Protein AF-0000000067009955 (afdb_homodimer)

Foldseek 3Di:
DPQFLPCVQADPQCVLCNLVAFKKAWDDKDWDDDPDDAARIWHWGFDNDDDDDFGWTKIKGFHADPVRDTPKIKIDIKGWDDADPVGNWIKIWDWIDMPQFKIWIWIFTRDPQKTKIWTPDMGGDDPPCPPVNQPLQWPTKMWMWGDPDSFKIKIWIWTQHPVGITIMIIMITGPGD/DPQFLPCVQADPQCVLCNLVAFKKAWDDKDWDDDPDDAARIWHWGFDNDDDDDQGWTKIKGFHADPVRDTDKIKIDIKGWDAADPVGNWIKIWDWIDMPQFKIWIWIFTRDPQKTKIWTPDMGGDDPPCPPVSVPVQWPTKMWMWGDPDSFKIKIWIWTQHPVGITIMIIMITGPGD

InterPro domains:
  IPR012674 Calycin [G3DSA:2.40.128.20] (8-177)
  IPR012674 Calycin [SSF50814] (9-174)
  IPR014878 THAP4-like, heme-binding domain [PF08768] (14-165)

Radius of gyration: 20.05 Å; Cα contacts (8 Å, |Δi|>4): 903; chains: 2; bounding box: 46×53×47 Å

Sequence (354 aa):
MIPGYDLRKLPPDLRPIMELIGLWQLETKSGPTREYSPPDLIDIAINPIPKFGARAANITHTYFDSQKNIIRSDYGFMPVKNATKRDPRIHIAYLTTSSEGYSMMEQGTVVGRKITFHLKQFLRRTFSVGSSGNELDIREFERRFEILDFNHMTMKVRVETASGTENFLATYRKIMPMIPGYDLRKLPPDLRPIMELIGLWQLETKSGPTREYSPPDLIDIAINPIPKFGARAANITHTYFDSQKNIIRSDYGFMPVKNATKRDPRIHIAYLTTSSEGYSMMEQGTVVGRKITFHLKQFLRRTFSVGSSGNELDIREFERRFEILDFNHMTMKVRVETASGTENFLATYRKIMP

Structure (mmCIF, N/CA/C/O backbone):
data_AF-0000000067009955-model_v1
#
loop_
_entity.id
_entity.type
_entity.pdbx_description
1 polymer 'THAP4-like heme-binding beta-barrel domain-containing protein'
#
loop_
_atom_site.group_PDB
_atom_site.id
_atom_site.type_symbol
_atom_site.label_atom_id
_atom_site.label_alt_id
_atom_site.label_comp_id
_atom_site.label_asym_id
_atom_site.label_entity_id
_atom_site.label_seq_id
_atom_site.pdbx_PDB_ins_code
_atom_site.Cartn_x
_atom_site.Cartn_y
_atom_site.Cartn_z
_atom_site.occupancy
_atom_site.B_iso_or_equiv
_atom_site.auth_seq_id
_atom_site.auth_comp_id
_atom_site.auth_asym_id
_atom_site.auth_atom_id
_atom_site.pdbx_PDB_model_num
ATOM 1 N N . MET A 1 1 ? -7.141 -20.453 15.328 1 55.25 1 MET A N 1
ATOM 2 C CA . MET A 1 1 ? -6.645 -20.156 13.984 1 55.25 1 MET A CA 1
ATOM 3 C C . MET A 1 1 ? -6.523 -18.656 13.758 1 55.25 1 MET A C 1
ATOM 5 O O . MET A 1 1 ? -7.309 -17.875 14.305 1 55.25 1 MET A O 1
ATOM 9 N N . ILE A 1 2 ? -5.469 -18.25 13.234 1 70.38 2 ILE A N 1
ATOM 10 C CA . ILE A 1 2 ? -5.277 -16.844 12.945 1 70.38 2 ILE A CA 1
ATOM 11 C C . ILE A 1 2 ? -6.297 -16.391 11.906 1 70.38 2 ILE A C 1
ATOM 13 O O . ILE A 1 2 ? -6.402 -16.969 10.828 1 70.38 2 ILE A O 1
ATOM 17 N N . PRO A 1 3 ? -7.152 -15.531 12.227 1 77.25 3 PRO A N 1
ATOM 18 C CA . PRO A 1 3 ? -8.273 -15.148 11.375 1 77.25 3 PRO A CA 1
ATOM 19 C C . PRO A 1 3 ? -7.859 -14.883 9.93 1 77.25 3 PRO A C 1
ATOM 21 O O . PRO A 1 3 ? -8.562 -15.289 8.992 1 77.25 3 PRO A O 1
ATOM 24 N N . GLY A 1 4 ? -6.707 -14.484 9.695 1 86.44 4 GLY A N 1
ATOM 25 C CA . GLY A 1 4 ? -6.266 -14.141 8.352 1 86.44 4 GLY A CA 1
ATOM 26 C C . GLY A 1 4 ? -5.906 -15.352 7.516 1 86.44 4 GLY A C 1
ATOM 27 O O . GLY A 1 4 ? -5.758 -15.25 6.297 1 86.44 4 GLY A O 1
ATOM 28 N N . TYR A 1 5 ? -5.941 -16.578 8.188 1 92.06 5 TYR A N 1
ATOM 29 C CA . TYR A 1 5 ? -5.52 -17.766 7.453 1 92.06 5 TYR A CA 1
ATOM 30 C C . TYR A 1 5 ? -6.609 -18.844 7.461 1 92.06 5 TYR A C 1
ATOM 32 O O . TYR A 1 5 ? -6.379 -19.969 7.039 1 92.06 5 TYR A O 1
ATOM 40 N N . ASP A 1 6 ? -7.777 -18.578 7.953 1 89.94 6 ASP A N 1
ATOM 41 C CA . ASP A 1 6 ? -8.891 -19.516 8.023 1 89.94 6 ASP A CA 1
ATOM 42 C C . ASP A 1 6 ? -9.555 -19.688 6.656 1 89.94 6 ASP A C 1
ATOM 44 O O . ASP A 1 6 ? -10.406 -18.891 6.273 1 89.94 6 ASP A O 1
ATOM 48 N N . LEU A 1 7 ? -9.273 -20.75 6.031 1 88.81 7 LEU A N 1
ATOM 49 C CA . LEU A 1 7 ? -9.719 -20.984 4.66 1 88.81 7 LEU A CA 1
ATOM 50 C C . LEU A 1 7 ? -11.234 -21.141 4.602 1 88.81 7 LEU A C 1
ATOM 52 O O . LEU A 1 7 ? -11.836 -21.047 3.525 1 88.81 7 LEU A O 1
ATOM 56 N N . ARG A 1 8 ? -11.953 -21.438 5.762 1 88.81 8 ARG A N 1
ATOM 57 C CA . ARG A 1 8 ? -13.406 -21.5 5.793 1 88.81 8 ARG A CA 1
ATOM 58 C C . ARG A 1 8 ? -14.023 -20.141 5.52 1 88.81 8 ARG A C 1
ATOM 60 O O . ARG A 1 8 ? -15.188 -20.047 5.133 1 88.81 8 ARG A O 1
ATOM 67 N N . LYS A 1 9 ? -13.156 -19.094 5.633 1 85.56 9 LYS A N 1
ATOM 68 C CA . LYS A 1 9 ? -13.625 -17.719 5.438 1 85.56 9 LYS A CA 1
ATOM 69 C C . LYS A 1 9 ? -13.164 -17.172 4.09 1 85.56 9 LYS A C 1
ATOM 71 O O . LYS A 1 9 ? -13.344 -15.984 3.805 1 85.56 9 LYS A O 1
ATOM 76 N N . LEU A 1 10 ? -12.562 -18.016 3.344 1 88 10 LEU A N 1
ATOM 77 C CA . LEU A 1 10 ? -12.031 -17.578 2.053 1 88 10 LEU A CA 1
ATOM 78 C C . LEU A 1 10 ? -13.164 -17.344 1.061 1 88 10 LEU A C 1
ATOM 80 O O . LEU A 1 10 ? -13.93 -18.25 0.744 1 88 10 LEU A O 1
ATOM 84 N N . PRO A 1 11 ? -13.273 -16.109 0.613 1 85.94 11 PRO A N 1
ATOM 85 C CA . PRO A 1 11 ? -14.258 -15.883 -0.452 1 85.94 11 PRO A CA 1
ATOM 86 C C . PRO A 1 11 ? -14.016 -16.781 -1.67 1 85.94 11 PRO A C 1
ATOM 88 O O . PRO A 1 11 ? -12.867 -17.016 -2.041 1 85.94 11 PRO A O 1
ATOM 91 N N . PRO A 1 12 ? -15.102 -17.234 -2.277 1 85 12 PRO A N 1
ATOM 92 C CA . PRO A 1 12 ? -14.977 -18.125 -3.428 1 85 12 PRO A CA 1
ATOM 93 C C . PRO A 1 12 ? -14.078 -17.562 -4.523 1 85 12 PRO A C 1
ATOM 95 O O . PRO A 1 12 ? -13.367 -18.312 -5.195 1 85 12 PRO A O 1
ATOM 98 N N . ASP A 1 13 ? -14.055 -16.266 -4.699 1 83.88 13 ASP A N 1
ATOM 99 C CA . ASP A 1 13 ? -13.289 -15.625 -5.762 1 83.88 13 ASP A CA 1
ATOM 100 C C . ASP A 1 13 ? -11.789 -15.812 -5.547 1 83.88 13 ASP A C 1
ATOM 102 O O . ASP A 1 13 ? -11.008 -15.727 -6.496 1 83.88 13 ASP A O 1
ATOM 106 N N . LEU A 1 14 ? -11.414 -16.109 -4.32 1 90.81 14 LEU A N 1
ATOM 107 C CA . LEU A 1 14 ? -9.992 -16.203 -3.994 1 90.81 14 LEU A CA 1
ATOM 108 C C . LEU A 1 14 ? -9.523 -17.641 -3.996 1 90.81 14 LEU A C 1
ATOM 110 O O . LEU A 1 14 ? -8.375 -17.938 -3.67 1 90.81 14 LEU A O 1
ATOM 114 N N . ARG A 1 15 ? -10.328 -18.547 -4.449 1 91.12 15 ARG A N 1
ATOM 115 C CA . ARG A 1 15 ? -10 -19.969 -4.473 1 91.12 15 ARG A CA 1
ATOM 116 C C . ARG A 1 15 ? -8.758 -20.219 -5.316 1 91.12 15 ARG A C 1
ATOM 118 O O . ARG A 1 15 ? -7.922 -21.062 -4.961 1 91.12 15 ARG A O 1
ATOM 125 N N . PRO A 1 16 ? -8.602 -19.5 -6.398 1 92.56 16 PRO A N 1
ATOM 126 C CA . PRO A 1 16 ? -7.426 -19.766 -7.234 1 92.56 16 PRO A CA 1
ATOM 127 C C . PRO A 1 16 ? -6.109 -19.516 -6.504 1 92.56 16 PRO A C 1
ATOM 129 O O . PRO A 1 16 ? -5.059 -20 -6.93 1 92.56 16 PRO A O 1
ATOM 132 N N . ILE A 1 17 ? -6.145 -18.766 -5.387 1 94 17 ILE A N 1
ATOM 133 C CA . ILE A 1 17 ? -4.891 -18.469 -4.707 1 94 17 ILE A CA 1
ATOM 134 C C . ILE A 1 17 ? -4.93 -19.016 -3.287 1 94 17 ILE A C 1
ATOM 136 O O . ILE A 1 17 ? -4.176 -18.578 -2.416 1 94 17 ILE A O 1
ATOM 140 N N . MET A 1 18 ? -5.758 -19.969 -3.068 1 93.56 18 MET A N 1
ATOM 141 C CA . MET A 1 18 ? -5.984 -20.5 -1.725 1 93.56 18 MET A CA 1
ATOM 142 C C . MET A 1 18 ? -4.695 -21.062 -1.145 1 93.56 18 MET A C 1
ATOM 144 O O . MET A 1 18 ? -4.445 -20.953 0.057 1 93.56 18 MET A O 1
ATOM 148 N N . GLU A 1 19 ? -3.867 -21.656 -1.958 1 95.75 19 GLU A N 1
ATOM 149 C CA . GLU A 1 19 ? -2.658 -22.312 -1.472 1 95.75 19 GLU A CA 1
ATOM 150 C C . GLU A 1 19 ? -1.6 -21.297 -1.062 1 95.75 19 GLU A C 1
ATOM 152 O O . GLU A 1 19 ? -0.649 -21.625 -0.353 1 95.75 19 GLU A O 1
ATOM 157 N N . LEU A 1 20 ? -1.741 -20.031 -1.48 1 96.56 20 LEU A N 1
ATOM 158 C CA . LEU A 1 20 ? -0.784 -18.984 -1.156 1 96.56 20 LEU A CA 1
ATOM 159 C C . LEU A 1 20 ? -1.067 -18.406 0.223 1 96.56 20 LEU A C 1
ATOM 161 O O . LEU A 1 20 ? -0.213 -17.719 0.803 1 96.56 20 LEU A O 1
ATOM 165 N N . ILE A 1 21 ? -2.275 -18.594 0.729 1 95.94 21 ILE A N 1
ATOM 166 C CA . ILE A 1 21 ? -2.674 -18 2 1 95.94 21 ILE A CA 1
ATOM 167 C C . ILE A 1 21 ? -1.803 -18.562 3.125 1 95.94 21 ILE A C 1
ATOM 169 O O . ILE A 1 21 ? -1.747 -19.781 3.332 1 95.94 21 ILE A O 1
ATOM 173 N N . GLY A 1 22 ? -1.092 -17.656 3.764 1 96.94 22 GLY A N 1
ATOM 174 C CA . GLY A 1 22 ? -0.204 -18.047 4.848 1 96.94 22 GLY A CA 1
ATOM 175 C C . GLY A 1 22 ? 1.008 -17.156 4.98 1 96.94 22 GLY A C 1
ATOM 176 O O . GLY A 1 22 ? 1.138 -16.172 4.254 1 96.94 22 GLY A O 1
ATOM 177 N N . LEU A 1 23 ? 1.783 -17.469 5.977 1 98.19 23 LEU A N 1
ATOM 178 C CA . LEU A 1 23 ? 3.055 -16.797 6.215 1 98.19 23 LEU A CA 1
ATOM 179 C C . LEU A 1 23 ? 4.215 -17.609 5.66 1 98.19 23 LEU A C 1
ATOM 181 O O . LEU A 1 23 ? 4.422 -18.75 6.059 1 98.19 23 LEU A O 1
ATOM 185 N N . TRP A 1 24 ? 4.922 -17 4.773 1 98.69 24 TRP A N 1
ATOM 186 C CA . TRP A 1 24 ? 6 -17.672 4.047 1 98.69 24 TRP A CA 1
ATOM 187 C C . TRP A 1 24 ? 7.352 -17.078 4.422 1 98.69 24 TRP A C 1
ATOM 189 O O . TRP A 1 24 ? 7.547 -15.859 4.34 1 98.69 24 TRP A O 1
ATOM 199 N N . GLN A 1 25 ? 8.266 -17.938 4.77 1 98.75 25 GLN A N 1
ATOM 200 C CA . GLN A 1 25 ? 9.602 -17.5 5.168 1 98.75 25 GLN A CA 1
ATOM 201 C C . GLN A 1 25 ? 10.641 -17.906 4.129 1 98.75 25 GLN A C 1
ATOM 203 O O . GLN A 1 25 ? 10.664 -19.047 3.672 1 98.75 25 GLN A O 1
ATOM 208 N N . LEU A 1 26 ? 11.5 -16.922 3.812 1 98.56 26 LEU A N 1
ATOM 209 C CA . LEU A 1 26 ? 12.578 -17.172 2.857 1 98.56 26 LEU A CA 1
ATOM 210 C C . LEU A 1 26 ? 13.531 -18.234 3.379 1 98.56 26 LEU A C 1
ATOM 212 O O . LEU A 1 26 ? 14.031 -18.141 4.504 1 98.56 26 LEU A O 1
ATOM 216 N N . GLU A 1 27 ? 13.812 -19.25 2.561 1 98.06 27 GLU A N 1
ATOM 217 C CA . GLU A 1 27 ? 14.75 -20.312 2.928 1 98.06 27 GLU A CA 1
ATOM 218 C C . GLU A 1 27 ? 16.062 -20.188 2.148 1 98.06 27 GLU A C 1
ATOM 220 O O . GLU A 1 27 ? 17.141 -20.266 2.73 1 98.06 27 GLU A O 1
ATOM 225 N N . THR A 1 28 ? 15.867 -20.094 0.878 1 97 28 THR A N 1
ATOM 226 C CA . THR A 1 28 ? 17.047 -19.969 0.043 1 97 28 THR A CA 1
ATOM 227 C C . THR A 1 28 ? 16.828 -18.938 -1.058 1 97 28 THR A C 1
ATOM 229 O O . THR A 1 28 ? 15.695 -18.641 -1.42 1 97 28 THR A O 1
ATOM 232 N N . LYS A 1 29 ? 17.828 -18.391 -1.461 1 95.38 29 LYS A N 1
ATOM 233 C CA . LYS A 1 29 ? 17.828 -17.484 -2.604 1 95.38 29 LYS A CA 1
ATOM 234 C C . LYS A 1 29 ? 19.047 -17.719 -3.488 1 95.38 29 LYS A C 1
ATOM 236 O O . LYS A 1 29 ? 20.141 -18 -2.988 1 95.38 29 LYS A O 1
ATOM 241 N N . SER A 1 30 ? 18.844 -17.719 -4.754 1 93 30 SER A N 1
ATOM 242 C CA . SER A 1 30 ? 19.922 -17.797 -5.734 1 93 30 SER A CA 1
ATOM 243 C C . SER A 1 30 ? 19.797 -16.703 -6.789 1 93 30 SER A C 1
ATOM 245 O O . SER A 1 30 ? 18.688 -16.219 -7.066 1 93 30 SER A O 1
ATOM 247 N N . GLY A 1 31 ? 21.016 -16.281 -7.301 1 87.31 31 GLY A N 1
ATOM 248 C CA . GLY A 1 31 ? 21.016 -15.25 -8.336 1 87.31 31 GLY A CA 1
ATOM 249 C C . GLY A 1 31 ? 21.516 -13.906 -7.84 1 87.31 31 GLY A C 1
ATOM 250 O O . GLY A 1 31 ? 21.469 -13.625 -6.641 1 87.31 31 GLY A O 1
ATOM 251 N N . PRO A 1 32 ? 22.016 -13.18 -8.664 1 78 32 PRO A N 1
ATOM 252 C CA . PRO A 1 32 ? 22.516 -11.852 -8.328 1 78 32 PRO A CA 1
ATOM 253 C C . PRO A 1 32 ? 21.391 -10.867 -8 1 78 32 PRO A C 1
ATOM 255 O O . PRO A 1 32 ? 20.359 -10.852 -8.68 1 78 32 PRO A O 1
ATOM 258 N N . THR A 1 33 ? 21.359 -10.336 -6.82 1 77.12 33 THR A N 1
ATOM 259 C CA . THR A 1 33 ? 20.422 -9.273 -6.473 1 77.12 33 THR A CA 1
ATOM 260 C C . THR A 1 33 ? 21.172 -8.062 -5.918 1 77.12 33 THR A C 1
ATOM 262 O O . THR A 1 33 ? 22.156 -8.211 -5.195 1 77.12 33 THR A O 1
ATOM 265 N N . ARG A 1 34 ? 20.859 -6.973 -6.453 1 73.81 34 ARG A N 1
ATOM 266 C CA . ARG A 1 34 ? 21.406 -5.73 -5.91 1 73.81 34 ARG A CA 1
ATOM 267 C C . ARG A 1 34 ? 20.297 -4.891 -5.27 1 73.81 34 ARG A C 1
ATOM 269 O O . ARG A 1 34 ? 20.266 -4.723 -4.047 1 73.81 34 ARG A O 1
ATOM 276 N N . GLU A 1 35 ? 19.281 -4.422 -6.008 1 72.19 35 GLU A N 1
ATOM 277 C CA . GLU A 1 35 ? 18.219 -3.514 -5.562 1 72.19 35 GLU A CA 1
ATOM 278 C C . GLU A 1 35 ? 16.922 -4.262 -5.289 1 72.19 35 GLU A C 1
ATOM 280 O O . GLU A 1 35 ? 16.156 -3.881 -4.402 1 72.19 35 GLU A O 1
ATOM 285 N N . TYR A 1 36 ? 16.875 -5.332 -5.957 1 83.81 36 TYR A N 1
ATOM 286 C CA . TYR A 1 36 ? 15.617 -6.062 -5.898 1 83.81 36 TYR A CA 1
ATOM 287 C C . TYR A 1 36 ? 15.789 -7.398 -5.18 1 83.81 36 TYR A C 1
ATOM 289 O O . TYR A 1 36 ? 16.016 -8.43 -5.816 1 83.81 36 TYR A O 1
ATOM 297 N N . SER A 1 37 ? 15.773 -7.359 -3.934 1 90.69 37 SER A N 1
ATOM 298 C CA . SER A 1 37 ? 15.914 -8.57 -3.133 1 90.69 37 SER A CA 1
ATOM 299 C C . SER A 1 37 ? 14.547 -9.156 -2.777 1 90.69 37 SER A C 1
ATOM 301 O O . SER A 1 37 ? 13.562 -8.422 -2.662 1 90.69 37 SER A O 1
ATOM 303 N N . PRO A 1 38 ? 14.547 -10.445 -2.627 1 96.81 38 PRO A N 1
ATOM 304 C CA . PRO A 1 38 ? 13.289 -11.039 -2.158 1 96.81 38 PRO A CA 1
ATOM 305 C C . PRO A 1 38 ? 12.984 -10.695 -0.702 1 96.81 38 PRO A C 1
ATOM 307 O O . PRO A 1 38 ? 13.898 -10.562 0.111 1 96.81 38 PRO A O 1
ATOM 310 N N . PRO A 1 39 ? 11.734 -10.57 -0.382 1 97.31 39 PRO A N 1
ATOM 311 C CA . PRO A 1 39 ? 11.406 -10.383 1.033 1 97.31 39 PRO A CA 1
ATOM 312 C C . PRO A 1 39 ? 11.781 -11.594 1.89 1 97.31 39 PRO A C 1
ATOM 314 O O . PRO A 1 39 ? 11.719 -12.734 1.417 1 97.31 39 PRO A O 1
ATOM 317 N N . ASP A 1 40 ? 12.109 -11.305 3.143 1 97.75 40 ASP A N 1
ATOM 318 C CA . ASP A 1 40 ? 12.414 -12.367 4.09 1 97.75 40 ASP A CA 1
ATOM 319 C C . ASP A 1 40 ? 11.141 -13.078 4.543 1 97.75 40 ASP A C 1
ATOM 321 O O . ASP A 1 40 ? 11.156 -14.273 4.832 1 97.75 40 ASP A O 1
ATOM 325 N N . LEU A 1 41 ? 10.062 -12.312 4.656 1 98.25 41 LEU A N 1
ATOM 326 C CA . LEU A 1 41 ? 8.742 -12.844 4.961 1 98.25 41 LEU A CA 1
ATOM 327 C C . LEU A 1 41 ? 7.703 -12.32 3.969 1 98.25 41 LEU A C 1
ATOM 329 O O . LEU A 1 41 ? 7.727 -11.148 3.598 1 98.25 41 LEU A O 1
ATOM 333 N N . ILE A 1 42 ? 6.867 -13.18 3.518 1 98.56 42 ILE A N 1
ATOM 334 C CA . ILE A 1 42 ? 5.676 -12.828 2.75 1 98.56 42 ILE A CA 1
ATOM 335 C C . ILE A 1 42 ? 4.426 -13.297 3.492 1 98.56 42 ILE A C 1
ATOM 337 O O . ILE A 1 42 ? 4.254 -14.492 3.736 1 98.56 42 ILE A O 1
ATOM 341 N N . ASP A 1 43 ? 3.648 -12.414 3.902 1 97.75 43 ASP A N 1
ATOM 342 C CA . ASP A 1 43 ? 2.365 -12.711 4.531 1 97.75 43 ASP A CA 1
ATOM 343 C C . ASP A 1 43 ? 1.21 -12.469 3.564 1 97.75 43 ASP A C 1
ATOM 345 O O . ASP A 1 43 ? 0.999 -11.344 3.109 1 97.75 43 ASP A O 1
ATOM 349 N N . ILE A 1 44 ? 0.5 -13.461 3.191 1 97.06 44 ILE A N 1
ATOM 350 C CA . ILE A 1 44 ? -0.696 -13.367 2.361 1 97.06 44 ILE A CA 1
ATOM 351 C C . ILE A 1 44 ? -1.919 -13.797 3.166 1 97.06 44 ILE A C 1
ATOM 353 O O . ILE A 1 44 ? -2.053 -14.977 3.52 1 97.06 44 ILE A O 1
ATOM 357 N N . ALA A 1 45 ? -2.791 -12.898 3.416 1 94.62 45 ALA A N 1
ATOM 358 C CA . ALA A 1 45 ? -3.896 -13.156 4.336 1 94.62 45 ALA A CA 1
ATOM 359 C C . ALA A 1 45 ? -5.234 -12.781 3.709 1 94.62 45 ALA A C 1
ATOM 361 O O . ALA A 1 45 ? -5.293 -11.922 2.826 1 94.62 45 ALA A O 1
ATOM 362 N N . ILE A 1 46 ? -6.25 -13.461 4.18 1 89.75 46 ILE A N 1
ATOM 363 C CA . ILE A 1 46 ? -7.605 -13.164 3.729 1 89.75 46 ILE A CA 1
ATOM 364 C C . ILE A 1 46 ? -8.047 -11.812 4.273 1 89.75 46 ILE A C 1
ATOM 366 O O . ILE A 1 46 ? -7.934 -11.547 5.477 1 89.75 46 ILE A O 1
ATOM 370 N N . ASN A 1 47 ? -8.32 -10.922 3.346 1 79.56 47 ASN A N 1
ATOM 371 C CA . ASN A 1 47 ? -8.891 -9.633 3.719 1 79.56 47 ASN A CA 1
ATOM 372 C C . ASN A 1 47 ? -10.359 -9.766 4.129 1 79.56 47 ASN A C 1
ATOM 374 O O . ASN A 1 47 ? -11.164 -10.336 3.387 1 79.56 47 ASN A O 1
ATOM 378 N N . PRO A 1 48 ? -10.664 -9.398 5.406 1 65.5 48 PRO A N 1
ATOM 379 C CA . PRO A 1 48 ? -12.031 -9.609 5.879 1 65.5 48 PRO A CA 1
ATOM 380 C C . PRO A 1 48 ? -13.07 -8.875 5.027 1 65.5 48 PRO A C 1
ATOM 382 O O . PRO A 1 48 ? -14.25 -8.844 5.383 1 65.5 48 PRO A O 1
ATOM 385 N N . ILE A 1 49 ? -12.719 -8.25 3.947 1 62.44 49 ILE A N 1
ATOM 386 C CA . ILE A 1 49 ? -13.648 -7.355 3.266 1 62.44 49 ILE A CA 1
ATOM 387 C C . ILE A 1 49 ? -14.867 -8.148 2.791 1 62.44 49 ILE A C 1
ATOM 389 O O . ILE A 1 49 ? -14.727 -9.188 2.148 1 62.44 49 ILE A O 1
ATOM 393 N N . PRO A 1 50 ? -16 -7.605 3.201 1 49.94 50 PRO A N 1
ATOM 394 C CA . PRO A 1 50 ? -17.312 -8.211 2.982 1 49.94 50 PRO A CA 1
ATOM 395 C C . PRO A 1 50 ? -17.609 -8.477 1.508 1 49.94 50 PRO A C 1
ATOM 397 O O . PRO A 1 50 ? -16.875 -8.008 0.636 1 49.94 50 PRO A O 1
ATOM 400 N N . LYS A 1 51 ? -18.844 -8.781 1.209 1 48.19 51 LYS A N 1
ATOM 401 C CA . LYS A 1 51 ? -19.672 -9.43 0.198 1 48.19 51 LYS A CA 1
ATOM 402 C C . LYS A 1 51 ? -19.547 -8.727 -1.151 1 48.19 51 LYS A C 1
ATOM 404 O O . LYS A 1 51 ? -19.703 -9.359 -2.201 1 48.19 51 LYS A O 1
ATOM 409 N N . PHE A 1 52 ? -19.25 -7.27 -1.135 1 43.81 52 PHE A N 1
ATOM 410 C CA . PHE A 1 52 ? -19.5 -6.555 -2.381 1 43.81 52 PHE A CA 1
ATOM 411 C C . PHE A 1 52 ? -18.219 -5.918 -2.91 1 43.81 52 PHE A C 1
ATOM 413 O O . PHE A 1 52 ? -17.5 -5.258 -2.164 1 43.81 52 PHE A O 1
ATOM 420 N N . GLY A 1 53 ? -17.375 -6.562 -3.838 1 48.38 53 GLY A N 1
ATOM 421 C CA . GLY A 1 53 ? -16.281 -6.078 -4.664 1 48.38 53 GLY A CA 1
ATOM 422 C C . GLY A 1 53 ? -15.18 -7.102 -4.852 1 48.38 53 GLY A C 1
ATOM 423 O O . GLY A 1 53 ? -15.273 -8.219 -4.348 1 48.38 53 GLY A O 1
ATOM 424 N N . ALA A 1 54 ? -14.359 -6.848 -5.816 1 54.34 54 ALA A N 1
ATOM 425 C CA . ALA A 1 54 ? -13.273 -7.801 -6.031 1 54.34 54 ALA A CA 1
ATOM 426 C C . ALA A 1 54 ? -12.508 -8.062 -4.738 1 54.34 54 ALA A C 1
ATOM 428 O O . ALA A 1 54 ? -12.07 -7.125 -4.07 1 54.34 54 ALA A O 1
ATOM 429 N N . ARG A 1 55 ? -12.609 -9.312 -4.312 1 76.56 55 ARG A N 1
ATOM 430 C CA . ARG A 1 55 ? -11.969 -9.742 -3.076 1 76.56 55 ARG A CA 1
ATOM 431 C C . ARG A 1 55 ? -10.461 -9.859 -3.256 1 76.56 55 ARG A C 1
ATOM 433 O O . ARG A 1 55 ? -9.984 -10.156 -4.352 1 76.56 55 ARG A O 1
ATOM 440 N N . ALA A 1 56 ? -9.82 -9.328 -2.434 1 90.62 56 ALA A N 1
ATOM 441 C CA . ALA A 1 56 ? -8.359 -9.297 -2.477 1 90.62 56 ALA A CA 1
ATOM 442 C C . ALA A 1 56 ? -7.762 -9.938 -1.225 1 90.62 56 ALA A C 1
ATOM 444 O O . ALA A 1 56 ? -8.375 -9.914 -0.155 1 90.62 56 ALA A O 1
ATOM 445 N N . ALA A 1 57 ? -6.664 -10.555 -1.442 1 93.75 57 ALA A N 1
ATOM 446 C CA . ALA A 1 57 ? -5.848 -10.945 -0.295 1 93.75 57 ALA A CA 1
ATOM 447 C C . ALA A 1 57 ? -4.93 -9.797 0.133 1 93.75 57 ALA A C 1
ATOM 449 O O . ALA A 1 57 ? -4.5 -8.992 -0.699 1 93.75 57 ALA A O 1
ATOM 450 N N . ASN A 1 58 ? -4.664 -9.727 1.389 1 94.19 58 ASN A N 1
ATOM 451 C CA . ASN A 1 58 ? -3.672 -8.789 1.912 1 94.19 58 ASN A CA 1
ATOM 452 C C . ASN A 1 58 ? -2.254 -9.328 1.738 1 94.19 58 ASN A C 1
ATOM 454 O O . ASN A 1 58 ? -2.002 -10.516 1.958 1 94.19 58 ASN A O 1
ATOM 458 N N . ILE A 1 59 ? -1.353 -8.391 1.391 1 96.94 59 ILE A N 1
ATOM 459 C CA . ILE A 1 59 ? 0.049 -8.758 1.215 1 96.94 59 ILE A CA 1
ATOM 460 C C . ILE A 1 59 ? 0.92 -7.93 2.156 1 96.94 59 ILE A C 1
ATOM 462 O O . ILE A 1 59 ? 0.779 -6.707 2.227 1 96.94 59 ILE A O 1
ATOM 466 N N . THR A 1 60 ? 1.81 -8.555 2.846 1 96.75 60 THR A N 1
ATOM 467 C CA . THR A 1 60 ? 2.865 -7.887 3.6 1 96.75 60 THR A CA 1
ATOM 468 C C . THR A 1 60 ? 4.223 -8.516 3.305 1 96.75 60 THR A C 1
ATOM 470 O O . THR A 1 60 ? 4.406 -9.719 3.5 1 96.75 60 THR A O 1
ATOM 473 N N . HIS A 1 61 ? 5.141 -7.723 2.799 1 97 61 HIS A N 1
ATOM 474 C CA . HIS A 1 61 ? 6.543 -8.102 2.682 1 97 61 HIS A CA 1
ATOM 475 C C . HIS A 1 61 ? 7.367 -7.531 3.832 1 97 61 HIS A C 1
ATOM 477 O O . HIS A 1 61 ? 7.227 -6.355 4.176 1 97 61 HIS A O 1
ATOM 483 N N . THR A 1 62 ? 8.195 -8.352 4.41 1 94.94 62 THR A N 1
ATOM 484 C CA . THR A 1 62 ? 9.117 -7.883 5.438 1 94.94 62 THR A CA 1
ATOM 485 C C . THR A 1 62 ? 10.555 -8.188 5.047 1 94.94 62 THR A C 1
ATOM 487 O O . THR A 1 62 ? 10.859 -9.289 4.586 1 94.94 62 THR A O 1
ATOM 490 N N . TYR A 1 63 ? 11.414 -7.191 5.188 1 93.62 63 TYR A N 1
ATOM 491 C CA . TYR A 1 63 ? 12.844 -7.316 4.914 1 93.62 63 TYR A CA 1
ATOM 492 C C . TYR A 1 63 ? 13.664 -7.074 6.176 1 93.62 63 TYR A C 1
ATOM 494 O O . TYR A 1 63 ? 13.453 -6.082 6.879 1 93.62 63 TYR A O 1
ATOM 502 N N . PHE A 1 64 ? 14.578 -7.945 6.422 1 91.88 64 PHE A N 1
ATOM 503 C CA . PHE A 1 64 ? 15.406 -7.844 7.613 1 91.88 64 PHE A CA 1
ATOM 504 C C . PHE A 1 64 ? 16.844 -7.516 7.238 1 91.88 64 PHE A C 1
ATOM 506 O O . PHE A 1 64 ? 17.297 -7.844 6.141 1 91.88 64 PHE A O 1
ATOM 513 N N . ASP A 1 65 ? 17.484 -6.875 8.156 1 89.56 65 ASP A N 1
ATOM 514 C CA . ASP A 1 65 ? 18.938 -6.828 8.07 1 89.56 65 ASP A CA 1
ATOM 515 C C . ASP A 1 65 ? 19.578 -8.016 8.797 1 89.56 65 ASP A C 1
ATOM 517 O O . ASP A 1 65 ? 18.875 -8.945 9.203 1 89.56 65 ASP A O 1
ATOM 521 N N . SER A 1 66 ? 20.891 -7.992 8.883 1 91.5 66 SER A N 1
ATOM 522 C CA . SER A 1 66 ? 21.641 -9.109 9.453 1 91.5 66 SER A CA 1
ATOM 523 C C . SER A 1 66 ? 21.312 -9.289 10.938 1 91.5 66 SER A C 1
ATOM 525 O O . SER A 1 66 ? 21.469 -10.383 11.484 1 91.5 66 SER A O 1
ATOM 527 N N . GLN A 1 67 ? 20.875 -8.211 11.633 1 90 67 GLN A N 1
ATOM 528 C CA . GLN A 1 67 ? 20.531 -8.266 13.055 1 90 67 GLN A CA 1
ATOM 529 C C . GLN A 1 67 ? 19.047 -8.539 13.258 1 90 67 GLN A C 1
ATOM 531 O O . GLN A 1 67 ? 18.531 -8.398 14.375 1 90 67 GLN A O 1
ATOM 536 N N . LYS A 1 68 ? 18.266 -8.773 12.141 1 89.62 68 LYS A N 1
ATOM 537 C CA . LYS A 1 68 ? 16.844 -9.133 12.133 1 89.62 68 LYS A CA 1
ATOM 538 C C . LYS A 1 68 ? 15.984 -7.914 12.445 1 89.62 68 LYS A C 1
ATOM 540 O O . LYS A 1 68 ? 14.844 -8.062 12.906 1 89.62 68 LYS A O 1
ATOM 545 N N . ASN A 1 69 ? 16.594 -6.801 12.273 1 87.44 69 ASN A N 1
ATOM 546 C CA . ASN A 1 69 ? 15.766 -5.605 12.297 1 87.44 69 ASN A CA 1
ATOM 547 C C . ASN A 1 69 ? 15.008 -5.422 10.984 1 87.44 69 ASN A C 1
ATOM 549 O O . ASN A 1 69 ? 15.555 -5.672 9.906 1 87.44 69 ASN A O 1
ATOM 553 N N . ILE A 1 70 ? 13.812 -5.008 11.156 1 89.31 70 ILE A N 1
ATOM 554 C CA . ILE A 1 70 ? 13.047 -4.711 9.945 1 89.31 70 ILE A CA 1
ATOM 555 C C . ILE A 1 70 ? 13.617 -3.469 9.273 1 89.31 70 ILE A C 1
ATOM 557 O O . ILE A 1 70 ? 13.719 -2.406 9.891 1 89.31 70 ILE A O 1
ATOM 561 N N . ILE A 1 71 ? 13.953 -3.572 7.988 1 88.25 71 ILE A N 1
ATOM 562 C CA . ILE A 1 71 ? 14.555 -2.441 7.297 1 88.25 71 ILE A CA 1
ATOM 563 C C . ILE A 1 71 ? 13.633 -1.956 6.188 1 88.25 71 ILE A C 1
ATOM 565 O O . ILE A 1 71 ? 13.805 -0.855 5.66 1 88.25 71 ILE A O 1
ATOM 569 N N . ARG A 1 72 ? 12.672 -2.771 5.809 1 90.19 72 ARG A N 1
ATOM 570 C CA . ARG A 1 72 ? 11.695 -2.414 4.789 1 90.19 72 ARG A CA 1
ATOM 571 C C . ARG A 1 72 ? 10.414 -3.229 4.949 1 90.19 72 ARG A C 1
ATOM 573 O O . ARG A 1 72 ? 10.461 -4.406 5.312 1 90.19 72 ARG A O 1
ATOM 580 N N . SER A 1 73 ? 9.336 -2.648 4.742 1 92.25 73 SER A N 1
ATOM 581 C CA . SER A 1 73 ? 8.039 -3.307 4.645 1 92.25 73 SER A CA 1
ATOM 582 C C . SER A 1 73 ? 7.289 -2.863 3.395 1 92.25 73 SER A C 1
ATOM 584 O O . SER A 1 73 ? 7.336 -1.69 3.018 1 92.25 73 SER A O 1
ATOM 586 N N . ASP A 1 74 ? 6.645 -3.738 2.77 1 94 74 ASP A N 1
ATOM 587 C CA . ASP A 1 74 ? 5.703 -3.449 1.691 1 94 74 ASP A CA 1
ATOM 588 C C . ASP A 1 74 ? 4.305 -3.963 2.029 1 94 74 ASP A C 1
ATOM 590 O O . ASP A 1 74 ? 4.156 -5.059 2.576 1 94 74 ASP A O 1
ATOM 594 N N . TYR A 1 75 ? 3.359 -3.15 1.724 1 95.62 75 TYR A N 1
ATOM 5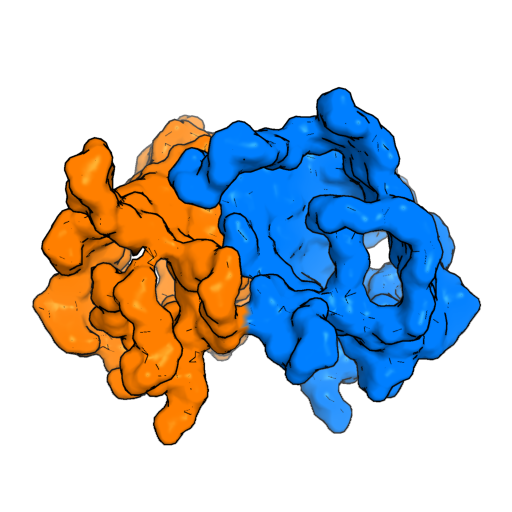95 C CA . TYR A 1 75 ? 1.963 -3.529 1.91 1 95.62 75 TYR A CA 1
ATOM 596 C C . TYR A 1 75 ? 1.213 -3.518 0.583 1 95.62 75 TYR A C 1
ATOM 598 O O . TYR A 1 75 ? 1.53 -2.727 -0.309 1 95.62 75 TYR A O 1
ATOM 606 N N . GLY A 1 76 ? 0.245 -4.383 0.587 1 95.56 76 GLY A N 1
ATOM 607 C CA . GLY A 1 76 ? -0.546 -4.324 -0.632 1 95.56 76 GLY A CA 1
ATOM 608 C C . GLY A 1 76 ? -1.673 -5.34 -0.662 1 95.56 76 GLY A C 1
ATOM 609 O O . GLY A 1 76 ? -2.158 -5.77 0.388 1 95.56 76 GLY A O 1
ATOM 610 N N . PHE A 1 77 ? -2.156 -5.531 -1.938 1 95.12 77 PHE A N 1
ATOM 611 C CA . PHE A 1 77 ? -3.322 -6.383 -2.156 1 95.12 77 PHE A CA 1
ATOM 612 C C . PHE A 1 77 ? -3.148 -7.227 -3.412 1 95.12 77 PHE A C 1
ATOM 614 O O . PHE A 1 77 ? -2.414 -6.848 -4.328 1 95.12 77 PHE A O 1
ATOM 621 N N . MET A 1 78 ? -3.836 -8.297 -3.391 1 95.25 78 MET A N 1
ATOM 622 C CA . MET A 1 78 ? -3.879 -9.211 -4.527 1 95.25 78 MET A CA 1
ATOM 623 C C . MET A 1 78 ? -5.32 -9.516 -4.926 1 95.25 78 MET A C 1
ATOM 625 O O . MET A 1 78 ? -5.887 -10.523 -4.5 1 95.25 78 MET A O 1
ATOM 629 N N . PRO A 1 79 ? -5.914 -8.656 -5.711 1 92.44 79 PRO A N 1
ATOM 630 C CA . PRO A 1 79 ? -7.262 -8.938 -6.207 1 92.44 79 PRO A CA 1
ATOM 631 C C . PRO A 1 79 ? -7.27 -10 -7.309 1 92.44 79 PRO A C 1
ATOM 633 O O . PRO A 1 79 ? -6.324 -10.086 -8.094 1 92.44 79 PRO A O 1
ATOM 636 N N . VAL A 1 80 ? -8.367 -10.742 -7.344 1 92.56 80 VAL A N 1
ATOM 637 C CA . VAL A 1 80 ? -8.516 -11.828 -8.305 1 92.56 80 VAL A CA 1
ATOM 638 C C . VAL A 1 80 ? -9.836 -11.68 -9.055 1 92.56 80 VAL A C 1
ATOM 640 O O . VAL A 1 80 ? -10.867 -11.352 -8.453 1 92.56 80 VAL A O 1
ATOM 643 N N . LYS A 1 81 ? -9.766 -11.82 -10.336 1 91 81 LYS A N 1
ATOM 644 C CA . LYS A 1 81 ? -10.945 -11.969 -11.172 1 91 81 LYS A CA 1
ATOM 645 C C . LYS A 1 81 ? -11.047 -13.383 -11.742 1 91 81 LYS A C 1
ATOM 647 O O . LYS A 1 81 ? -10.242 -13.773 -12.594 1 91 81 LYS A O 1
ATOM 652 N N . ASN A 1 82 ? -12.086 -13.992 -11.406 1 90.75 82 ASN A N 1
ATOM 653 C CA . ASN A 1 82 ? -12.25 -15.383 -11.812 1 90.75 82 ASN A CA 1
ATOM 654 C C . ASN A 1 82 ? -12.617 -15.5 -13.289 1 90.75 82 ASN A C 1
ATOM 656 O O . ASN A 1 82 ? -13.039 -14.523 -13.906 1 90.75 82 ASN A O 1
ATOM 660 N N . ALA A 1 83 ? -12.43 -16.703 -13.719 1 90.38 83 ALA A N 1
ATOM 661 C CA . ALA A 1 83 ? -12.797 -17.016 -15.094 1 90.38 83 ALA A CA 1
ATOM 662 C C . ALA A 1 83 ? -14.297 -16.828 -15.32 1 90.38 83 ALA A C 1
ATOM 664 O O . ALA A 1 83 ? -15.102 -17.062 -14.414 1 90.38 83 ALA A O 1
ATOM 665 N N . THR A 1 84 ? -14.617 -16.344 -16.438 1 88.88 84 THR A N 1
ATOM 666 C CA . THR A 1 84 ? -16 -16.25 -16.891 1 88.88 84 THR A CA 1
ATOM 667 C C . THR A 1 84 ? -16.188 -17 -18.203 1 88.88 84 THR A C 1
ATOM 669 O O . THR A 1 84 ? -15.227 -17.484 -18.797 1 88.88 84 THR A O 1
ATOM 672 N N . LYS A 1 85 ? -17.453 -17.094 -18.609 1 92.19 85 LYS A N 1
ATOM 673 C CA . LYS A 1 85 ? -17.75 -17.734 -19.906 1 92.19 85 LYS A CA 1
ATOM 674 C C . LYS A 1 85 ? -17.062 -17 -21.047 1 92.19 85 LYS A C 1
ATOM 676 O O . LYS A 1 85 ? -16.562 -17.625 -21.984 1 92.19 85 LYS A O 1
ATOM 681 N N . ARG A 1 86 ? -16.953 -15.672 -20.938 1 91.56 86 ARG A N 1
ATOM 682 C CA . ARG A 1 86 ? -16.391 -14.828 -21.984 1 91.56 86 ARG A CA 1
ATOM 683 C C . ARG A 1 86 ? -14.867 -14.828 -21.922 1 91.56 86 ARG A C 1
ATOM 685 O O . ARG A 1 86 ? -14.195 -14.664 -22.938 1 91.56 86 ARG A O 1
ATOM 692 N N . ASP A 1 87 ? -14.289 -14.945 -20.75 1 91.5 87 ASP A N 1
ATOM 693 C CA . ASP A 1 87 ? -12.844 -14.961 -20.531 1 91.5 87 ASP A CA 1
ATOM 694 C C . ASP A 1 87 ? -12.445 -16.078 -19.578 1 91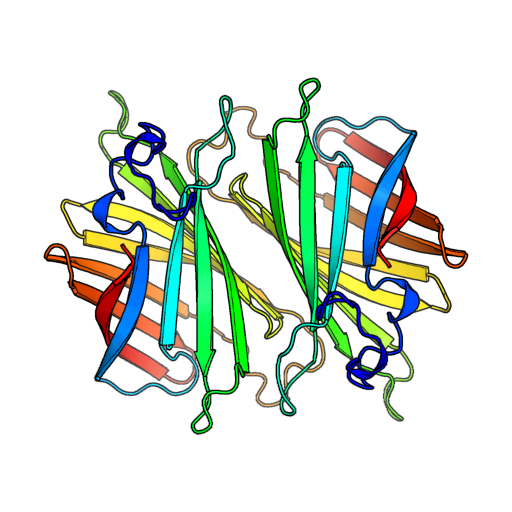.5 87 ASP A C 1
ATOM 696 O O . ASP A 1 87 ? -12.539 -15.922 -18.359 1 91.5 87 ASP A O 1
ATOM 700 N N . PRO A 1 88 ? -11.977 -17.141 -20.078 1 93.25 88 PRO A N 1
ATOM 701 C CA . PRO A 1 88 ? -11.672 -18.297 -19.25 1 93.25 88 PRO A CA 1
ATOM 702 C C . PRO A 1 88 ? -10.398 -18.125 -18.422 1 93.25 88 PRO A C 1
ATOM 704 O O . PRO A 1 88 ? -10.031 -19 -17.656 1 93.25 88 PRO A O 1
ATOM 707 N N . ARG A 1 89 ? -9.75 -17.078 -18.547 1 94.62 89 ARG A N 1
ATOM 708 C CA . ARG A 1 89 ? -8.531 -16.844 -17.766 1 94.62 89 ARG A CA 1
ATOM 709 C C . ARG A 1 89 ? -8.867 -16.281 -16.391 1 94.62 89 ARG A C 1
ATOM 711 O O . ARG A 1 89 ? -9.859 -15.578 -16.219 1 94.62 89 ARG A O 1
ATOM 718 N N . ILE A 1 90 ? -8.023 -16.656 -15.477 1 95.25 90 ILE A N 1
ATOM 719 C CA . ILE A 1 90 ? -8.094 -16.062 -14.148 1 95.25 90 ILE A CA 1
ATOM 720 C C . ILE A 1 90 ? -7.102 -14.898 -14.047 1 95.25 90 ILE A C 1
ATOM 722 O O . ILE A 1 90 ? -5.887 -15.109 -14.078 1 95.25 90 ILE A O 1
ATOM 726 N N . HIS A 1 91 ? -7.637 -13.672 -13.977 1 95.19 91 HIS A N 1
ATOM 727 C CA . HIS A 1 91 ? -6.801 -12.484 -13.883 1 95.19 91 HIS A CA 1
ATOM 728 C C . HIS A 1 91 ? -6.496 -12.133 -12.43 1 95.19 91 HIS A C 1
ATOM 730 O O . HIS A 1 91 ? -7.355 -12.273 -11.562 1 95.19 91 HIS A O 1
ATOM 736 N N . ILE A 1 92 ? -5.316 -11.672 -12.203 1 96.06 92 ILE A N 1
ATOM 737 C CA . ILE A 1 92 ? -4.863 -11.352 -10.852 1 96.06 92 ILE A CA 1
ATOM 738 C C . ILE A 1 92 ? -3.93 -10.141 -10.898 1 96.06 92 ILE A C 1
ATOM 740 O O . ILE A 1 92 ? -3.217 -9.938 -11.883 1 96.06 92 ILE A O 1
ATOM 744 N N . ALA A 1 93 ? -3.969 -9.32 -9.891 1 96.25 93 ALA A N 1
ATOM 745 C CA . ALA A 1 93 ? -3.025 -8.211 -9.75 1 96.25 93 ALA A CA 1
ATOM 746 C C . ALA A 1 93 ? -2.225 -8.328 -8.461 1 96.25 93 ALA A C 1
ATOM 748 O O . ALA A 1 93 ? -2.627 -9.047 -7.535 1 96.25 93 ALA A O 1
ATOM 749 N N . TYR A 1 94 ? -1.091 -7.844 -8.438 1 97.38 94 TYR A N 1
ATOM 750 C CA . TYR A 1 94 ? -0.193 -7.711 -7.293 1 97.38 94 TYR A CA 1
ATOM 751 C C . TYR A 1 94 ? 0.199 -6.258 -7.074 1 97.38 94 TYR A C 1
ATOM 753 O O . TYR A 1 94 ? 1.104 -5.746 -7.738 1 97.38 94 TYR A O 1
ATOM 761 N N . LEU A 1 95 ? -0.511 -5.609 -6.188 1 96.44 95 LEU A N 1
ATOM 762 C CA . LEU A 1 95 ? -0.286 -4.199 -5.875 1 96.44 95 LEU A CA 1
ATOM 763 C C . LEU A 1 95 ? 0.479 -4.051 -4.562 1 96.44 95 LEU A C 1
ATOM 765 O O . LEU A 1 95 ? 0.054 -4.574 -3.529 1 96.44 95 LEU A O 1
ATOM 769 N N . THR A 1 96 ? 1.587 -3.328 -4.598 1 96.62 96 THR A N 1
ATOM 770 C CA . THR A 1 96 ? 2.354 -3.131 -3.371 1 96.62 96 THR A CA 1
ATOM 771 C C . THR A 1 96 ? 2.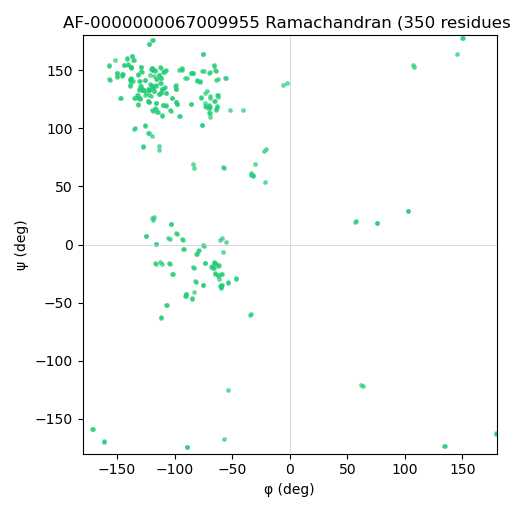826 -1.686 -3.256 1 96.62 96 THR A C 1
ATOM 773 O O . THR A 1 96 ? 3.117 -1.039 -4.266 1 96.62 96 THR A O 1
ATOM 776 N N . THR A 1 97 ? 2.812 -1.228 -2.084 1 95.38 97 THR A N 1
ATOM 777 C CA . THR A 1 97 ? 3.428 0.037 -1.701 1 95.38 97 THR A CA 1
ATOM 778 C C . THR A 1 97 ? 4.52 -0.187 -0.658 1 95.38 97 THR A C 1
ATOM 780 O O . THR A 1 97 ? 4.309 -0.903 0.323 1 95.38 97 THR A O 1
ATOM 783 N N . SER A 1 98 ? 5.656 0.482 -0.856 1 93.12 98 SER A N 1
ATOM 784 C CA . SER A 1 98 ? 6.844 0.197 -0.054 1 93.12 98 SER A CA 1
ATOM 785 C C . SER A 1 98 ? 7.156 1.347 0.897 1 93.12 98 SER A C 1
ATOM 787 O O . SER A 1 98 ? 7.012 2.516 0.535 1 93.12 98 SER A O 1
ATOM 789 N N . SER A 1 99 ? 7.727 0.998 2.043 1 91.25 99 SER A N 1
ATOM 790 C CA . SER A 1 99 ? 8.18 1.996 3.004 1 91.25 99 SER A CA 1
ATOM 791 C C . SER A 1 99 ? 9.336 2.82 2.441 1 91.25 99 SER A C 1
ATOM 793 O O . SER A 1 99 ? 9.672 3.877 2.982 1 91.25 99 SER A O 1
ATOM 795 N N . GLU A 1 100 ? 9.938 2.346 1.376 1 87.5 100 GLU A N 1
ATOM 796 C CA . GLU A 1 100 ? 11.031 3.068 0.729 1 87.5 100 GLU A CA 1
ATOM 797 C C . GLU A 1 100 ? 10.5 4.168 -0.185 1 87.5 100 GLU A C 1
ATOM 799 O O . GLU A 1 100 ? 11.273 4.938 -0.757 1 87.5 100 GLU A O 1
ATOM 804 N N . GLY A 1 101 ? 9.188 4.168 -0.373 1 89.38 101 GLY A N 1
ATOM 805 C CA . GLY A 1 101 ? 8.617 5.309 -1.076 1 89.38 101 GLY A CA 1
ATOM 806 C C . GLY A 1 101 ? 8.273 5.004 -2.523 1 89.38 101 GLY A C 1
ATOM 807 O O . GLY A 1 101 ? 8.352 5.887 -3.381 1 89.38 101 GLY A O 1
ATOM 808 N N . TYR A 1 102 ? 7.965 3.793 -2.826 1 90.5 102 TYR A N 1
ATOM 809 C CA . TYR A 1 102 ? 7.531 3.471 -4.18 1 90.5 102 TYR A CA 1
ATOM 810 C C . TYR A 1 102 ? 6.344 2.518 -4.156 1 90.5 102 TYR A C 1
ATOM 812 O O . TYR A 1 102 ? 6.039 1.917 -3.123 1 90.5 102 TYR A O 1
ATOM 820 N N . SER A 1 103 ? 5.605 2.42 -5.273 1 93.12 103 SER A N 1
ATOM 821 C CA . SER A 1 103 ? 4.496 1.493 -5.469 1 93.12 103 SER A CA 1
ATOM 822 C C . SER A 1 103 ? 4.621 0.751 -6.793 1 93.12 103 SER A C 1
ATOM 824 O O . SER A 1 103 ? 5.105 1.308 -7.781 1 93.12 103 SER A O 1
ATOM 826 N N . MET A 1 104 ? 4.18 -0.459 -6.789 1 94.5 104 MET A N 1
ATOM 827 C CA . MET A 1 104 ? 4.211 -1.284 -7.992 1 94.5 104 MET A CA 1
ATOM 828 C C . MET A 1 104 ? 2.834 -1.866 -8.289 1 94.5 104 MET A C 1
ATOM 830 O O . MET A 1 104 ? 2.162 -2.371 -7.391 1 94.5 104 MET A O 1
ATOM 834 N N . MET A 1 105 ? 2.449 -1.751 -9.5 1 95.62 105 MET A N 1
ATOM 835 C CA . MET A 1 105 ? 1.276 -2.445 -10.023 1 95.62 105 MET A CA 1
ATOM 836 C C . MET A 1 105 ? 1.685 -3.529 -11.016 1 95.62 105 MET A C 1
ATOM 838 O O . MET A 1 105 ? 2.197 -3.229 -12.094 1 95.62 105 MET A O 1
ATOM 842 N N . GLU A 1 106 ? 1.48 -4.695 -10.586 1 97.56 106 GLU A N 1
ATOM 843 C CA . GLU A 1 106 ? 1.73 -5.859 -11.43 1 97.56 106 GLU A CA 1
ATOM 844 C C . GLU A 1 106 ? 0.433 -6.594 -11.758 1 97.56 106 GLU A C 1
ATOM 846 O O . GLU A 1 106 ? -0.497 -6.609 -10.945 1 97.56 106 GLU A O 1
ATOM 851 N N . GLN A 1 107 ? 0.343 -7.16 -12.961 1 97.5 107 GLN A N 1
ATOM 852 C CA . GLN A 1 107 ? -0.823 -7.949 -13.344 1 97.5 107 GLN A CA 1
ATOM 853 C C . GLN A 1 107 ? -0.41 -9.211 -14.094 1 97.5 107 GLN A C 1
ATOM 855 O O . GLN A 1 107 ? 0.654 -9.25 -14.719 1 97.5 107 GLN A O 1
ATOM 860 N N . GLY A 1 108 ? -1.288 -10.188 -13.953 1 97.75 108 GLY A N 1
ATOM 861 C CA . GLY A 1 108 ? -1.019 -11.453 -14.625 1 97.75 108 GLY A CA 1
ATOM 862 C C . GLY A 1 108 ? -2.188 -12.422 -14.562 1 97.75 108 GLY A C 1
ATOM 863 O O . GLY A 1 108 ? -3.342 -12 -14.477 1 97.75 108 GLY A O 1
ATOM 864 N N . THR A 1 109 ? -1.815 -13.711 -14.766 1 97.25 109 THR A N 1
ATOM 865 C CA . THR A 1 109 ? -2.824 -14.766 -14.766 1 97.25 109 THR A CA 1
ATOM 866 C C . THR A 1 109 ? -2.352 -15.969 -13.961 1 97.25 109 THR A C 1
ATOM 868 O O . THR A 1 109 ? -1.153 -16.141 -13.727 1 97.25 109 THR A O 1
ATOM 871 N N . VAL A 1 110 ? -3.301 -16.719 -13.562 1 97.06 110 VAL A N 1
ATOM 872 C CA . VAL A 1 110 ? -3.043 -17.969 -12.852 1 97.06 110 VAL A CA 1
ATOM 873 C C . VAL A 1 110 ? -3.135 -19.141 -13.82 1 97.06 110 VAL A C 1
ATOM 875 O O . VAL A 1 110 ? -4.148 -19.312 -14.508 1 97.06 110 VAL A O 1
ATOM 878 N N . VAL A 1 111 ? -2.113 -19.891 -13.93 1 96.19 111 VAL A N 1
ATOM 879 C CA . VAL A 1 111 ? -2.078 -21.109 -14.734 1 96.19 111 VAL A CA 1
ATOM 880 C C . VAL A 1 111 ? -1.621 -22.281 -13.867 1 96.19 111 VAL A C 1
ATOM 882 O O . VAL A 1 111 ? -0.426 -22.438 -13.609 1 96.19 111 VAL A O 1
ATOM 885 N N . GLY A 1 112 ? -2.688 -23.125 -13.461 1 93.06 112 GLY A N 1
ATOM 886 C CA . GLY A 1 112 ? -2.355 -24.172 -12.516 1 93.06 112 GLY A CA 1
ATOM 887 C C . GLY A 1 112 ? -1.846 -23.641 -11.188 1 93.06 112 GLY A C 1
ATOM 888 O O . GLY A 1 112 ? -2.518 -22.844 -10.531 1 93.06 112 GLY A O 1
ATOM 889 N N . ARG A 1 113 ? -0.605 -24.062 -10.859 1 95.56 113 ARG A N 1
ATOM 890 C CA . ARG A 1 113 ? -0.01 -23.656 -9.586 1 95.56 113 ARG A CA 1
ATOM 891 C C . ARG A 1 113 ? 1.015 -22.547 -9.797 1 95.56 113 ARG A C 1
ATOM 893 O O . ARG A 1 113 ? 1.905 -22.359 -8.961 1 95.56 113 ARG A O 1
ATOM 900 N N . LYS A 1 114 ? 0.914 -21.938 -10.93 1 97.81 114 LYS A N 1
ATOM 901 C CA . LYS A 1 114 ? 1.834 -20.875 -11.281 1 97.81 114 LYS A CA 1
ATOM 902 C C . LYS A 1 114 ? 1.087 -19.562 -11.508 1 97.81 114 LYS A C 1
ATOM 904 O O . LYS A 1 114 ? 0.016 -19.547 -12.117 1 97.81 114 LYS A O 1
ATOM 909 N N . ILE A 1 115 ? 1.627 -18.516 -10.984 1 98.44 115 ILE A N 1
ATOM 910 C CA . ILE A 1 115 ? 1.139 -17.172 -11.227 1 98.44 115 ILE A CA 1
ATOM 911 C C . ILE A 1 115 ? 2.262 -16.312 -11.805 1 98.44 115 ILE A C 1
ATOM 913 O O . ILE A 1 115 ? 3.328 -16.188 -11.195 1 98.44 115 ILE A O 1
ATOM 917 N N . THR A 1 116 ? 2.078 -15.742 -12.922 1 98.56 116 THR A N 1
ATOM 918 C CA . THR A 1 116 ? 3.07 -14.867 -13.539 1 98.56 116 THR A CA 1
ATOM 919 C C . THR A 1 116 ? 2.541 -13.445 -13.648 1 98.56 116 THR A C 1
ATOM 921 O O . THR A 1 116 ? 1.492 -13.211 -14.25 1 98.56 116 THR A O 1
ATOM 924 N N . PHE A 1 117 ? 3.275 -12.531 -13.031 1 98.44 117 PHE A N 1
ATOM 925 C CA . PHE A 1 117 ? 2.939 -11.109 -13.078 1 98.44 117 PHE A CA 1
ATOM 926 C C . PHE A 1 117 ? 3.914 -10.352 -13.969 1 98.44 117 PHE A C 1
ATOM 928 O O . PHE A 1 117 ? 5.105 -10.664 -14.008 1 98.44 117 PHE A O 1
ATOM 935 N N . HIS A 1 118 ? 3.426 -9.328 -14.547 1 97.75 118 HIS A N 1
ATOM 936 C CA . HIS A 1 118 ? 4.23 -8.344 -15.258 1 97.75 118 HIS A CA 1
ATOM 937 C C . HIS A 1 118 ? 3.967 -6.938 -14.734 1 97.75 118 HIS A C 1
ATOM 939 O O . HIS A 1 118 ? 2.826 -6.594 -14.422 1 97.75 118 HIS A O 1
ATOM 945 N N . LEU A 1 119 ? 5.039 -6.238 -14.688 1 95.88 119 LEU A N 1
ATOM 946 C CA . LEU A 1 119 ? 4.887 -4.867 -14.211 1 95.88 119 LEU A CA 1
ATOM 947 C C . LEU A 1 119 ? 4.047 -4.047 -15.18 1 95.88 119 LEU A C 1
ATOM 949 O O . LEU A 1 119 ? 4.348 -3.994 -16.375 1 95.88 119 LEU A O 1
ATOM 953 N N . LYS A 1 120 ? 3.006 -3.5 -14.688 1 93.38 120 LYS A N 1
ATOM 954 C CA . LYS A 1 120 ? 2.221 -2.574 -15.5 1 93.38 120 LYS A CA 1
ATOM 955 C C . LYS A 1 120 ? 2.711 -1.14 -15.328 1 93.38 120 LYS A C 1
ATOM 957 O O . LYS A 1 120 ? 2.885 -0.414 -16.312 1 93.38 120 LYS A O 1
ATOM 962 N N . GLN A 1 121 ? 2.939 -0.816 -14.086 1 90.69 121 GLN A N 1
ATOM 963 C CA . GLN A 1 121 ? 3.367 0.549 -13.805 1 90.69 121 GLN A CA 1
ATOM 964 C C . GLN A 1 121 ? 4.113 0.627 -12.469 1 90.69 121 GLN A C 1
ATOM 966 O O . GLN A 1 121 ? 3.895 -0.199 -11.586 1 90.69 121 GLN A O 1
ATOM 971 N N . PHE A 1 122 ? 4.953 1.597 -12.391 1 89.44 122 PHE A N 1
ATOM 972 C CA . PHE A 1 122 ? 5.812 1.864 -11.242 1 89.44 122 PHE A CA 1
ATOM 973 C C . PHE A 1 122 ? 5.746 3.336 -10.852 1 89.44 122 PHE A C 1
ATOM 975 O O . PHE A 1 122 ? 5.777 4.215 -11.711 1 89.44 122 PHE A O 1
ATOM 982 N N . LEU A 1 123 ? 5.484 3.564 -9.516 1 88.5 123 LEU A N 1
ATOM 983 C CA . LEU A 1 123 ? 5.48 4.914 -8.961 1 88.5 123 LEU A CA 1
ATOM 984 C C . LEU A 1 123 ? 6.594 5.086 -7.93 1 88.5 123 LEU A C 1
ATOM 986 O O . LEU A 1 123 ? 6.867 4.172 -7.148 1 88.5 123 LEU A O 1
ATOM 990 N N . ARG A 1 124 ? 7.18 6.301 -7.957 1 87.19 124 ARG A N 1
ATOM 991 C CA . ARG A 1 124 ? 8.18 6.59 -6.938 1 87.19 124 ARG A CA 1
ATOM 992 C C . ARG A 1 124 ? 8.133 8.055 -6.52 1 87.19 124 ARG A C 1
ATOM 994 O O . ARG A 1 124 ? 7.91 8.938 -7.352 1 87.19 124 ARG A O 1
ATOM 1001 N N . ARG A 1 125 ? 8.438 8.211 -5.262 1 88 125 ARG A N 1
ATOM 1002 C CA . ARG A 1 125 ? 8.578 9.578 -4.785 1 88 125 ARG A CA 1
ATOM 1003 C C . ARG A 1 125 ? 9.766 10.273 -5.445 1 88 125 ARG A C 1
ATOM 1005 O O . ARG A 1 125 ? 10.75 9.617 -5.801 1 88 125 ARG A O 1
ATOM 1012 N N . THR A 1 126 ? 9.711 11.562 -5.523 1 88.19 126 THR A N 1
ATOM 1013 C CA . THR A 1 126 ? 10.719 12.25 -6.324 1 88.19 126 THR A CA 1
ATOM 1014 C C . THR A 1 126 ? 11.75 12.93 -5.426 1 88.19 126 THR A C 1
ATOM 1016 O O . THR A 1 126 ? 12.828 13.312 -5.887 1 88.19 126 THR A O 1
ATOM 1019 N N . PHE A 1 127 ? 11.492 13.109 -4.168 1 84.81 127 PHE A N 1
ATOM 1020 C CA . PHE A 1 127 ? 12.469 13.727 -3.283 1 84.81 127 PHE A CA 1
ATOM 1021 C C . PHE A 1 127 ? 13.305 12.672 -2.572 1 84.81 127 PHE A C 1
ATOM 1023 O O . PHE A 1 127 ? 12.805 11.586 -2.266 1 84.81 127 PHE A O 1
ATOM 1030 N N . SER A 1 128 ? 14.633 13.016 -2.207 1 75.44 128 SER A N 1
ATOM 1031 C CA . SER A 1 128 ? 15.586 12.172 -1.488 1 75.44 128 SER A CA 1
ATOM 1032 C C . SER A 1 128 ? 15.828 10.859 -2.223 1 75.44 128 SER A C 1
ATOM 1034 O O . SER A 1 128 ? 16.078 9.828 -1.596 1 75.44 128 SER A O 1
ATOM 1036 N N . VAL A 1 129 ? 15.508 10.945 -3.434 1 67.25 129 VAL A N 1
ATOM 1037 C CA . VAL A 1 129 ? 15.789 9.758 -4.23 1 67.25 129 VAL A CA 1
ATOM 1038 C C . VAL A 1 129 ? 17.25 9.789 -4.703 1 67.25 129 VAL A C 1
ATOM 1040 O O . VAL A 1 129 ? 17.75 10.836 -5.098 1 67.25 129 VAL A O 1
ATOM 1043 N N . GLY A 1 130 ? 18.328 9.617 -3.725 1 56.28 130 GLY A N 1
ATOM 1044 C CA . GLY A 1 130 ? 19.734 9.68 -4.062 1 56.28 130 GLY A CA 1
ATOM 1045 C C . GLY A 1 130 ? 19.984 9.797 -5.551 1 56.28 130 GLY A C 1
ATOM 1046 O O . GLY A 1 130 ? 19.078 9.57 -6.359 1 56.28 130 GLY A O 1
ATOM 1047 N N . SER A 1 131 ? 21.031 10.758 -5.859 1 48.78 131 SER A N 1
ATOM 1048 C CA . SER A 1 131 ? 21.562 10.961 -7.207 1 48.78 131 SER A CA 1
ATOM 1049 C C . SER A 1 131 ? 21.562 9.656 -8 1 48.78 131 SER A C 1
ATOM 1051 O O . SER A 1 131 ? 21.406 9.672 -9.227 1 48.78 131 SER A O 1
ATOM 1053 N N . SER A 1 132 ? 22.328 8.781 -7.348 1 43.03 132 SER A N 1
ATOM 1054 C CA . SER A 1 132 ? 22.328 7.484 -8.016 1 43.03 132 SER A CA 1
ATOM 1055 C C . SER A 1 132 ? 20.906 6.934 -8.133 1 43.03 132 SER A C 1
ATOM 1057 O O . SER A 1 132 ? 20.719 5.734 -8.344 1 43.03 132 SER A O 1
ATOM 1059 N N . GLY A 1 133 ? 20.094 7.645 -7.535 1 44.31 133 GLY A N 1
ATOM 1060 C CA . GLY A 1 133 ? 18.688 7.25 -7.52 1 44.31 133 GLY A CA 1
ATOM 1061 C C . GLY A 1 133 ? 18.25 6.559 -8.797 1 44.31 133 GLY A C 1
ATOM 1062 O O . GLY A 1 133 ? 17.969 7.215 -9.797 1 44.31 133 GLY A O 1
ATOM 1063 N N . ASN A 1 134 ? 18.891 5.625 -8.914 1 44.19 134 ASN A N 1
ATOM 1064 C CA . ASN A 1 134 ? 18.5 4.738 -10.008 1 44.19 134 ASN A CA 1
ATOM 1065 C C . ASN A 1 134 ? 17 4.809 -10.266 1 44.19 134 ASN A C 1
ATOM 1067 O O . ASN A 1 134 ? 16.188 4.469 -9.398 1 44.19 134 ASN A O 1
ATOM 1071 N N . GLU A 1 135 ? 16.609 5.973 -10.781 1 50.84 135 GLU A N 1
ATOM 1072 C CA . GLU A 1 135 ? 15.281 5.793 -11.352 1 50.84 135 GLU A CA 1
ATOM 1073 C C . GLU A 1 135 ? 15 4.316 -11.625 1 50.84 135 GLU A C 1
ATOM 1075 O O . GLU A 1 135 ? 15.766 3.646 -12.312 1 50.84 135 GLU A O 1
ATOM 1080 N N . LEU A 1 136 ? 14.617 3.701 -10.57 1 58.28 136 LEU A N 1
ATOM 1081 C CA . LEU A 1 136 ? 14.25 2.344 -10.953 1 58.28 136 LEU A CA 1
ATOM 1082 C C . LEU A 1 136 ? 13.695 2.311 -12.375 1 58.28 136 LEU A C 1
ATOM 1084 O O . LEU A 1 136 ? 12.531 2.66 -12.594 1 58.28 136 LEU A O 1
ATOM 1088 N N . ASP A 1 137 ? 14.586 2.787 -13.281 1 72.5 137 ASP A N 1
ATOM 1089 C CA . ASP A 1 137 ? 14.195 2.699 -14.68 1 72.5 137 ASP A CA 1
ATOM 1090 C C . ASP A 1 137 ? 13.883 1.258 -15.078 1 72.5 137 ASP A C 1
ATOM 1092 O O . ASP A 1 137 ? 14.656 0.625 -15.797 1 72.5 137 ASP A O 1
ATOM 1096 N N . ILE A 1 138 ? 12.867 0.776 -14.492 1 84.94 138 ILE A N 1
ATOM 1097 C CA . ILE A 1 138 ? 12.477 -0.597 -14.789 1 84.94 138 ILE A CA 1
ATOM 1098 C C . ILE A 1 138 ? 11.945 -0.686 -16.219 1 84.94 138 ILE A C 1
ATOM 1100 O O . ILE A 1 138 ? 10.969 -0.022 -16.562 1 84.94 138 ILE A O 1
ATOM 1104 N N . ARG A 1 139 ? 12.672 -1.37 -17.031 1 87.38 139 ARG A N 1
ATOM 1105 C CA . ARG A 1 139 ? 12.242 -1.581 -18.406 1 87.38 139 ARG A CA 1
ATOM 1106 C C . ARG A 1 139 ? 11.305 -2.775 -18.516 1 87.38 139 ARG A C 1
ATOM 1108 O O . ARG A 1 139 ? 10.289 -2.717 -19.219 1 87.38 139 ARG A O 1
ATOM 1115 N N . GLU A 1 140 ? 11.758 -3.773 -17.859 1 91.94 140 GLU A N 1
ATOM 1116 C CA . GLU A 1 140 ? 10.953 -4.984 -17.781 1 91.94 140 GLU A CA 1
ATOM 1117 C C . GLU A 1 140 ? 11 -5.59 -16.375 1 91.94 140 GLU A C 1
ATOM 1119 O O . GLU A 1 140 ? 12.039 -5.539 -15.719 1 91.94 140 GLU A O 1
ATOM 1124 N N . PHE A 1 141 ? 9.953 -6.047 -16 1 95.25 141 PHE A N 1
ATOM 1125 C CA . PHE A 1 141 ? 9.859 -6.703 -14.703 1 95.25 141 PHE A CA 1
ATOM 1126 C C . PHE A 1 141 ? 8.852 -7.848 -14.742 1 95.25 141 PHE A C 1
ATOM 1128 O O . PHE A 1 141 ? 7.711 -7.66 -15.172 1 95.25 141 PHE A O 1
ATOM 1135 N N . GLU A 1 142 ? 9.281 -8.992 -14.344 1 97.62 142 GLU A N 1
ATOM 1136 C CA . GLU A 1 142 ? 8.43 -10.172 -14.25 1 97.62 142 GLU A CA 1
ATOM 1137 C C . GLU A 1 142 ? 8.586 -10.859 -12.891 1 97.62 142 GLU A C 1
ATOM 1139 O O . GLU A 1 142 ? 9.703 -11.031 -12.398 1 97.62 142 GLU A O 1
ATOM 1144 N N . ARG A 1 143 ? 7.531 -11.203 -12.289 1 98.25 143 ARG A N 1
ATOM 1145 C CA . ARG A 1 143 ? 7.492 -11.984 -11.055 1 98.25 143 ARG A CA 1
ATOM 1146 C C . ARG A 1 143 ? 6.66 -13.25 -11.234 1 98.25 143 ARG A C 1
ATOM 1148 O O . ARG A 1 143 ? 5.527 -13.188 -11.711 1 98.25 143 ARG A O 1
ATOM 1155 N N . ARG A 1 144 ? 7.18 -14.344 -10.773 1 98.56 144 ARG A N 1
ATOM 1156 C CA . ARG A 1 144 ? 6.461 -15.609 -10.875 1 98.56 144 ARG A CA 1
ATOM 1157 C C . ARG A 1 144 ? 6.422 -16.328 -9.531 1 98.56 144 ARG A C 1
ATOM 1159 O O . ARG A 1 144 ? 7.461 -16.547 -8.906 1 98.56 144 ARG A O 1
ATOM 1166 N N . PHE A 1 145 ? 5.277 -16.656 -9.102 1 98.62 145 PHE A N 1
ATOM 1167 C CA . PHE A 1 145 ? 5.09 -17.578 -7.984 1 98.62 145 PHE A CA 1
ATOM 1168 C C . PHE A 1 145 ? 4.777 -18.984 -8.484 1 98.62 145 PHE A C 1
ATOM 1170 O O . PHE A 1 145 ? 4.016 -19.156 -9.438 1 98.62 145 PHE A O 1
ATOM 1177 N N . GLU A 1 146 ? 5.375 -19.891 -7.867 1 98.5 146 GLU A N 1
ATOM 1178 C CA . GLU A 1 146 ? 5.039 -21.297 -8.133 1 98.5 146 GLU A CA 1
ATOM 1179 C C . GLU A 1 146 ? 4.902 -22.078 -6.836 1 98.5 146 GLU A C 1
ATOM 1181 O O . GLU A 1 146 ? 5.844 -22.141 -6.039 1 98.5 146 GLU A O 1
ATOM 1186 N N . ILE A 1 147 ? 3.801 -22.703 -6.711 1 97.69 147 ILE A N 1
ATOM 1187 C CA . ILE A 1 147 ? 3.576 -23.578 -5.555 1 97.69 147 ILE A CA 1
ATOM 1188 C C . ILE A 1 147 ? 4.137 -24.969 -5.836 1 97.69 147 ILE A C 1
ATOM 1190 O O . ILE A 1 147 ? 3.73 -25.625 -6.793 1 97.69 147 ILE A O 1
ATOM 1194 N N . LEU A 1 148 ? 5.035 -25.359 -5.004 1 97.75 148 LEU A N 1
ATOM 1195 C CA . LEU A 1 148 ? 5.668 -26.656 -5.184 1 97.75 148 LEU A CA 1
ATOM 1196 C C . LEU A 1 148 ? 4.895 -27.75 -4.445 1 97.75 148 LEU A C 1
ATOM 1198 O O . LEU A 1 148 ? 4.695 -28.844 -4.977 1 97.75 148 LEU A O 1
ATOM 1202 N N . ASP A 1 149 ? 4.488 -27.484 -3.311 1 95.62 149 ASP A N 1
ATOM 1203 C CA . ASP A 1 149 ? 3.635 -28.297 -2.461 1 95.62 149 ASP A CA 1
ATOM 1204 C C . ASP A 1 149 ? 2.99 -27.469 -1.356 1 95.62 149 ASP A C 1
ATOM 1206 O O . ASP A 1 149 ? 3.055 -26.234 -1.385 1 95.62 149 ASP A O 1
ATOM 1210 N N . PHE A 1 150 ? 2.381 -28.062 -0.412 1 92.12 150 PHE A N 1
ATOM 1211 C CA . PHE A 1 150 ? 1.603 -27.359 0.601 1 92.12 150 PHE A CA 1
ATOM 1212 C C . PHE A 1 150 ? 2.49 -26.422 1.414 1 92.12 150 PHE A C 1
ATOM 1214 O O . PHE A 1 150 ? 2.045 -25.375 1.854 1 92.12 150 PHE A O 1
ATOM 1221 N N . ASN A 1 151 ?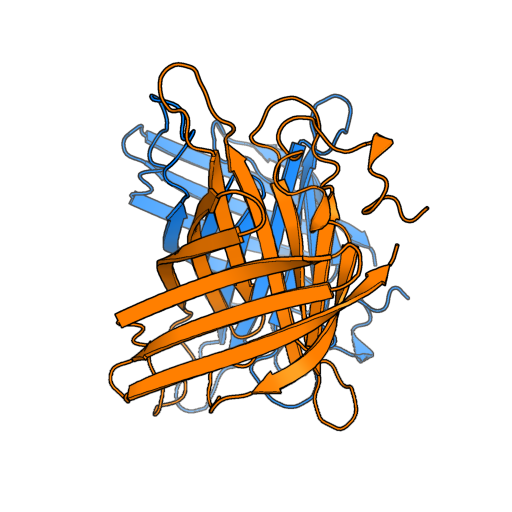 3.787 -26.781 1.496 1 96.56 151 ASN A N 1
ATOM 1222 C CA . ASN A 1 151 ? 4.637 -26.047 2.424 1 96.56 151 ASN A CA 1
ATOM 1223 C C . ASN A 1 151 ? 5.734 -25.281 1.688 1 96.56 151 ASN A C 1
ATOM 1225 O O . ASN A 1 151 ? 6.559 -24.609 2.316 1 96.56 151 ASN A O 1
ATOM 1229 N N . HIS A 1 152 ? 5.754 -25.375 0.396 1 98.44 152 HIS A N 1
ATOM 1230 C CA . HIS A 1 152 ? 6.855 -24.734 -0.311 1 98.44 152 HIS A CA 1
ATOM 1231 C C . HIS A 1 152 ? 6.363 -24.016 -1.558 1 98.44 152 HIS A C 1
ATOM 1233 O O . HIS A 1 152 ? 5.5 -24.516 -2.275 1 98.44 152 HIS A O 1
ATOM 1239 N N . MET A 1 153 ? 6.934 -22.875 -1.767 1 98.5 153 MET A N 1
ATOM 1240 C CA . MET A 1 153 ? 6.742 -22.156 -3.02 1 98.5 153 MET A CA 1
ATOM 1241 C C . MET A 1 153 ? 8.039 -21.484 -3.471 1 98.5 153 MET A C 1
ATOM 1243 O O . MET A 1 153 ? 8.977 -21.344 -2.684 1 98.5 153 MET A O 1
ATOM 1247 N N . THR A 1 154 ? 8.086 -21.172 -4.703 1 98.62 154 THR A N 1
ATOM 1248 C CA . THR A 1 154 ? 9.195 -20.391 -5.219 1 98.62 154 THR A CA 1
ATOM 1249 C C . THR A 1 154 ? 8.711 -19.047 -5.77 1 98.62 154 THR A C 1
ATOM 1251 O O . THR A 1 154 ? 7.555 -18.938 -6.188 1 98.62 154 THR A O 1
ATOM 1254 N N . MET A 1 155 ? 9.547 -18.109 -5.672 1 98.5 155 MET A N 1
ATOM 1255 C CA . MET A 1 155 ? 9.375 -16.828 -6.352 1 98.5 155 MET A CA 1
ATOM 1256 C C . MET A 1 155 ? 10.562 -16.531 -7.262 1 98.5 155 MET A C 1
ATOM 1258 O O . MET A 1 155 ? 11.711 -16.531 -6.809 1 98.5 155 MET A O 1
ATOM 1262 N N . LYS A 1 156 ? 10.289 -16.344 -8.422 1 97.75 156 LYS A N 1
ATOM 1263 C CA . LYS A 1 156 ? 11.289 -15.914 -9.391 1 97.75 156 LYS A CA 1
ATOM 1264 C C . LYS A 1 156 ? 11.008 -14.492 -9.859 1 97.75 156 LYS A C 1
ATOM 1266 O O . LYS A 1 156 ? 9.875 -14.156 -10.203 1 97.75 156 LYS A O 1
ATOM 1271 N N . VAL A 1 157 ? 12.031 -13.68 -9.836 1 97.25 157 VAL A N 1
ATOM 1272 C CA . VAL A 1 157 ? 11.898 -12.312 -10.328 1 97.25 157 VAL A CA 1
ATOM 1273 C C . VAL A 1 157 ? 13 -12.016 -11.336 1 97.25 157 VAL A C 1
ATOM 1275 O O . VAL A 1 157 ? 14.164 -12.383 -11.133 1 97.25 157 VAL A O 1
ATOM 1278 N N . ARG A 1 158 ? 12.586 -11.445 -12.406 1 95.62 158 ARG A N 1
ATOM 1279 C CA . ARG A 1 158 ? 13.5 -10.906 -13.406 1 95.62 158 ARG A CA 1
ATOM 1280 C C . ARG A 1 158 ? 13.242 -9.414 -13.633 1 95.62 158 ARG A C 1
ATOM 1282 O O . ARG A 1 158 ? 12.109 -9.008 -13.891 1 95.62 158 ARG A O 1
ATOM 1289 N N . VAL A 1 159 ? 14.305 -8.641 -13.547 1 93.12 159 VAL A N 1
ATOM 1290 C CA . VAL A 1 159 ? 14.188 -7.199 -13.734 1 93.12 159 VAL A CA 1
ATOM 1291 C C . VAL A 1 159 ? 15.258 -6.715 -14.703 1 93.12 159 VAL A C 1
ATOM 1293 O O . VAL A 1 159 ? 16.438 -7.035 -14.547 1 93.12 159 VAL A O 1
ATOM 1296 N N . GLU A 1 160 ? 14.789 -6.059 -15.672 1 91.25 160 GLU A N 1
ATOM 1297 C CA . GLU A 1 160 ? 15.695 -5.391 -16.594 1 91.25 160 GLU A CA 1
ATOM 1298 C C . GLU A 1 160 ? 15.664 -3.877 -16.406 1 91.25 160 GLU A C 1
ATOM 1300 O O . GLU A 1 160 ? 14.602 -3.266 -16.422 1 91.25 160 GLU A O 1
ATOM 1305 N N . THR A 1 161 ? 16.781 -3.352 -16.094 1 86.69 161 THR A N 1
ATOM 1306 C CA . THR A 1 161 ? 16.938 -1.905 -15.961 1 86.69 161 THR A CA 1
ATOM 1307 C C . THR A 1 161 ? 17.969 -1.387 -16.953 1 86.69 161 THR A C 1
ATOM 1309 O O . THR A 1 161 ? 18.531 -2.158 -17.75 1 86.69 161 THR A O 1
ATOM 1312 N N . ALA A 1 162 ? 18.141 -0.027 -16.969 1 80.62 162 ALA A N 1
ATOM 1313 C CA . ALA A 1 162 ? 19.172 0.559 -17.812 1 80.62 162 ALA A CA 1
ATOM 1314 C C . ALA A 1 162 ? 20.562 0.03 -17.453 1 80.62 162 ALA A C 1
ATOM 1316 O O . ALA A 1 162 ? 21.438 -0.074 -18.297 1 80.62 162 ALA A O 1
ATOM 1317 N N . SER A 1 163 ? 20.703 -0.391 -16.219 1 78.31 163 SER A N 1
ATOM 1318 C CA . SER A 1 163 ? 22 -0.805 -15.695 1 78.31 163 SER A CA 1
ATOM 1319 C C . SER A 1 163 ? 22.219 -2.307 -15.867 1 78.31 163 SER A C 1
ATOM 1321 O O . SER A 1 163 ? 23.297 -2.822 -15.578 1 78.31 163 SER A O 1
ATOM 1323 N N . GLY A 1 164 ? 21.203 -2.969 -16.359 1 84.12 164 GLY A N 1
ATOM 1324 C CA . GLY A 1 164 ? 21.375 -4.402 -16.531 1 84.12 164 GLY A CA 1
ATOM 1325 C C . GLY A 1 164 ? 20.188 -5.207 -16.047 1 84.12 164 GLY A C 1
ATOM 1326 O O . GLY A 1 164 ? 19.109 -4.656 -15.82 1 84.12 164 GLY A O 1
ATOM 1327 N N . THR A 1 165 ? 20.453 -6.5 -16.094 1 87.44 165 THR A N 1
ATOM 1328 C CA . THR A 1 165 ? 19.406 -7.43 -15.703 1 87.44 165 THR A CA 1
ATOM 1329 C C . THR A 1 165 ? 19.719 -8.07 -14.352 1 87.44 165 THR A C 1
ATOM 1331 O O . THR A 1 165 ? 20.859 -8.43 -14.086 1 87.44 165 THR A O 1
ATOM 1334 N N . GLU A 1 166 ? 18.781 -8.062 -13.43 1 88.06 166 GLU A N 1
ATOM 1335 C CA . GLU A 1 166 ? 18.828 -8.82 -12.188 1 88.06 166 GLU A CA 1
ATOM 1336 C C . GLU A 1 166 ? 17.781 -9.93 -12.172 1 88.06 166 GLU A C 1
ATOM 1338 O O . GLU A 1 166 ? 16.719 -9.781 -12.766 1 88.06 166 GLU A O 1
ATOM 1343 N N . ASN A 1 167 ? 18.172 -11.016 -11.586 1 93.19 167 ASN A N 1
ATOM 1344 C CA . ASN A 1 167 ? 17.203 -12.094 -11.406 1 93.19 167 ASN A CA 1
ATOM 1345 C C . ASN A 1 167 ? 17.5 -12.93 -10.172 1 93.19 167 ASN A C 1
ATOM 1347 O O . ASN A 1 167 ? 18.656 -13.055 -9.766 1 93.19 167 ASN A O 1
ATOM 1351 N N . PHE A 1 168 ? 16.516 -13.414 -9.578 1 95.81 168 PHE A N 1
ATOM 1352 C CA . PHE A 1 168 ? 16.703 -14.344 -8.477 1 95.81 168 PHE A CA 1
ATOM 1353 C C . PHE A 1 168 ? 15.625 -15.414 -8.469 1 95.81 168 PHE A C 1
ATOM 1355 O O . PHE A 1 168 ? 14.57 -15.242 -9.078 1 95.81 168 PHE A O 1
ATOM 1362 N N . LEU A 1 169 ? 15.992 -16.516 -7.895 1 97.56 169 LEU A N 1
ATOM 1363 C CA . LEU A 1 169 ? 15.07 -17.562 -7.496 1 97.56 169 LEU A CA 1
ATOM 1364 C C . LEU A 1 169 ? 15.078 -17.75 -5.98 1 97.56 169 LEU A C 1
ATOM 1366 O O . LEU A 1 169 ? 16.125 -18.047 -5.395 1 97.56 169 LEU A O 1
ATOM 1370 N N . ALA A 1 170 ? 13.992 -17.5 -5.402 1 98.31 170 ALA A N 1
ATOM 1371 C CA . ALA A 1 170 ? 13.852 -17.672 -3.957 1 98.31 170 ALA A CA 1
ATOM 1372 C C . ALA A 1 170 ? 12.906 -18.812 -3.625 1 98.31 170 ALA A C 1
ATOM 1374 O O . ALA A 1 170 ? 11.867 -18.984 -4.273 1 98.31 170 ALA A O 1
ATOM 1375 N N . THR A 1 171 ? 13.258 -19.578 -2.658 1 98.69 171 THR A N 1
ATOM 1376 C CA . THR A 1 171 ? 12.383 -20.625 -2.133 1 98.69 171 THR A CA 1
ATOM 1377 C C . THR A 1 171 ? 11.859 -20.234 -0.75 1 98.69 171 THR A C 1
ATOM 1379 O O . THR A 1 171 ? 12.625 -19.781 0.102 1 98.69 171 THR A O 1
ATOM 1382 N N . TYR A 1 172 ? 10.594 -20.453 -0.601 1 98.81 172 TYR A N 1
ATOM 1383 C CA . TYR A 1 172 ? 9.961 -20.125 0.667 1 98.81 172 TYR A CA 1
ATOM 1384 C C . TYR A 1 172 ? 9.344 -21.344 1.315 1 98.81 172 TYR A C 1
ATOM 1386 O O . TYR A 1 172 ? 8.891 -22.266 0.621 1 98.81 172 TYR A O 1
ATOM 1394 N N . ARG A 1 173 ? 9.297 -21.297 2.611 1 98.81 173 ARG A N 1
ATOM 1395 C CA . ARG A 1 173 ? 8.594 -22.281 3.416 1 98.81 173 ARG A CA 1
ATOM 1396 C C . ARG A 1 173 ? 7.43 -21.641 4.172 1 98.81 173 ARG A C 1
ATOM 1398 O O . ARG A 1 173 ? 7.594 -20.594 4.801 1 98.81 173 ARG A O 1
ATOM 1405 N N . LYS A 1 174 ? 6.332 -22.359 4.156 1 98.19 174 LYS A N 1
ATOM 1406 C CA . LYS A 1 174 ? 5.176 -21.891 4.914 1 98.19 174 LYS A CA 1
ATOM 1407 C C . LYS A 1 174 ? 5.348 -22.172 6.406 1 98.19 174 LYS A C 1
ATOM 1409 O O . LYS A 1 174 ? 5.539 -23.312 6.809 1 98.19 174 LYS A O 1
ATOM 1414 N N . ILE A 1 175 ? 5.203 -21.156 7.18 1 97.44 175 ILE A N 1
ATOM 1415 C CA . ILE A 1 175 ? 5.422 -21.359 8.602 1 97.44 175 ILE A CA 1
ATOM 1416 C C . ILE A 1 175 ? 4.098 -21.234 9.352 1 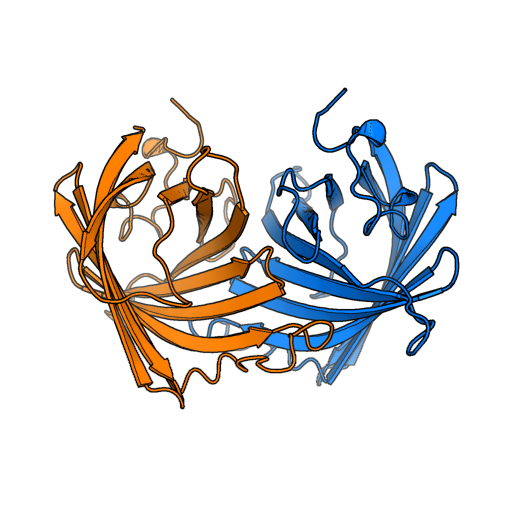97.44 175 ILE A C 1
ATOM 1418 O O . ILE A 1 175 ? 3.99 -21.625 10.516 1 97.44 175 ILE A O 1
ATOM 1422 N N . MET A 1 176 ? 3.029 -20.672 8.805 1 93.88 176 MET A N 1
ATOM 1423 C CA . MET A 1 176 ? 1.654 -20.625 9.297 1 93.88 176 MET A CA 1
ATOM 1424 C C . MET A 1 176 ? 0.666 -20.578 8.133 1 93.88 176 MET A C 1
ATOM 1426 O O . MET A 1 176 ? 0.886 -19.859 7.152 1 93.88 176 MET A O 1
ATOM 1430 N N . PRO A 1 177 ? -0.466 -21.172 8.188 1 90.25 177 PRO A N 1
ATOM 1431 C CA . PRO A 1 177 ? -0.709 -22.266 9.133 1 90.25 177 PRO A CA 1
ATOM 1432 C C . PRO A 1 177 ? 0.148 -23.5 8.844 1 90.25 177 PRO A C 1
ATOM 1434 O O . PRO A 1 177 ? 0.552 -23.719 7.699 1 90.25 177 PRO A O 1
ATOM 1437 N N . MET B 1 1 ? 1.526 1.58 26.312 1 56.53 1 MET B N 1
ATOM 1438 C CA . MET B 1 1 ? 1.387 2.418 25.125 1 56.53 1 MET B CA 1
ATOM 1439 C C . MET B 1 1 ? 1.452 1.576 23.859 1 56.53 1 MET B C 1
ATOM 1441 O O . MET B 1 1 ? 2.152 0.562 23.812 1 56.53 1 MET B O 1
ATOM 1445 N N . ILE B 1 2 ? 0.57 1.803 22.969 1 70.56 2 ILE B N 1
ATOM 1446 C CA . ILE B 1 2 ? 0.581 1.073 21.719 1 70.56 2 ILE B CA 1
ATOM 1447 C C . ILE B 1 2 ? 1.857 1.397 20.938 1 70.56 2 ILE B C 1
ATOM 1449 O O . ILE B 1 2 ? 2.166 2.568 20.703 1 70.56 2 ILE B O 1
ATOM 1453 N N . PRO B 1 3 ? 2.664 0.486 20.719 1 77.31 3 PRO B N 1
ATOM 1454 C CA . PRO B 1 3 ? 3.994 0.71 20.156 1 77.31 3 PRO B CA 1
ATOM 1455 C C . PRO B 1 3 ? 3.967 1.638 18.938 1 77.31 3 PRO B C 1
ATOM 1457 O O . PRO B 1 3 ? 4.832 2.508 18.812 1 77.31 3 PRO B O 1
ATOM 1460 N N . GLY B 1 4 ? 2.959 1.669 18.219 1 86.56 4 GLY B N 1
ATOM 1461 C CA . GLY B 1 4 ? 2.891 2.467 17.016 1 86.56 4 GLY B CA 1
ATOM 1462 C C . GLY B 1 4 ? 2.631 3.938 17.281 1 86.56 4 GLY B C 1
ATOM 1463 O O . GLY B 1 4 ? 2.795 4.773 16.391 1 86.56 4 GLY B O 1
ATOM 1464 N N . TYR B 1 5 ? 2.393 4.277 18.625 1 91.94 5 TYR B N 1
ATOM 1465 C CA . TYR B 1 5 ? 2.043 5.664 18.922 1 91.94 5 TYR B CA 1
ATOM 1466 C C . TYR B 1 5 ? 2.992 6.254 19.969 1 91.94 5 TYR B C 1
ATOM 1468 O O . TYR B 1 5 ? 2.76 7.352 20.469 1 91.94 5 TYR B O 1
ATOM 1476 N N . ASP B 1 6 ? 4.027 5.57 20.359 1 89.81 6 ASP B N 1
ATOM 1477 C CA . ASP B 1 6 ? 4.992 6.023 21.359 1 89.81 6 ASP B CA 1
ATOM 1478 C C . ASP B 1 6 ? 5.945 7.062 20.766 1 89.81 6 ASP B C 1
ATOM 1480 O O . ASP B 1 6 ? 6.941 6.707 20.125 1 89.81 6 ASP B O 1
ATOM 1484 N N . LEU B 1 7 ? 5.723 8.297 21.078 1 89.12 7 LEU B N 1
ATOM 1485 C CA . LEU B 1 7 ? 6.445 9.414 20.469 1 89.12 7 LEU B CA 1
ATOM 1486 C C . LEU B 1 7 ? 7.906 9.406 20.906 1 89.12 7 LEU B C 1
ATOM 1488 O O . LEU B 1 7 ? 8.742 10.078 20.297 1 89.12 7 LEU B O 1
ATOM 1492 N N . ARG B 1 8 ? 8.25 8.695 22.047 1 88.81 8 ARG B N 1
ATOM 1493 C CA . ARG B 1 8 ? 9.648 8.57 22.453 1 88.81 8 ARG B CA 1
ATOM 1494 C C . ARG B 1 8 ? 10.461 7.793 21.422 1 88.81 8 ARG B C 1
ATOM 1496 O O . ARG B 1 8 ? 11.688 7.895 21.391 1 88.81 8 ARG B O 1
ATOM 1503 N N . LYS B 1 9 ? 9.711 7.07 20.547 1 86 9 LYS B N 1
ATOM 1504 C CA . LYS B 1 9 ? 10.359 6.246 19.531 1 86 9 LYS B CA 1
ATOM 1505 C C . LYS B 1 9 ? 10.289 6.91 18.156 1 86 9 LYS B C 1
ATOM 1507 O O . LYS B 1 9 ? 10.664 6.305 17.156 1 86 9 LYS B O 1
ATOM 1512 N N . LEU B 1 10 ? 9.781 8.094 18.141 1 88.44 10 LEU B N 1
ATOM 1513 C CA . LEU B 1 10 ? 9.617 8.805 16.875 1 88.44 10 LEU B CA 1
ATOM 1514 C C . LEU B 1 10 ? 10.977 9.227 16.312 1 88.44 10 LEU B C 1
ATOM 1516 O O . LEU B 1 10 ? 11.695 10 16.953 1 88.44 10 LEU B O 1
ATOM 1520 N N . PRO B 1 11 ? 11.297 8.688 15.156 1 86.19 11 PRO B N 1
ATOM 1521 C CA . PRO B 1 11 ? 12.523 9.203 14.539 1 86.19 11 PRO B CA 1
ATOM 1522 C C . PRO B 1 11 ? 12.5 10.719 14.352 1 86.19 11 PRO B C 1
ATOM 1524 O O . PRO B 1 11 ? 11.453 11.289 14.031 1 86.19 11 PRO B O 1
ATOM 1527 N N . PRO B 1 12 ? 13.648 11.352 14.531 1 85.19 12 PRO B N 1
ATOM 1528 C CA . PRO B 1 12 ? 13.711 12.812 14.414 1 85.19 12 PRO B CA 1
ATOM 1529 C C . PRO B 1 12 ? 13.156 13.328 13.086 1 85.19 12 PRO B C 1
ATOM 1531 O O . PRO B 1 12 ? 12.562 14.406 13.039 1 85.19 12 PRO B O 1
ATOM 1534 N N . ASP B 1 13 ? 13.297 12.578 12.031 1 84.06 13 ASP B N 1
ATOM 1535 C CA . ASP B 1 13 ? 12.867 13.008 10.695 1 84.06 13 ASP B CA 1
ATOM 1536 C C . ASP B 1 13 ? 11.352 13.141 10.625 1 84.06 13 ASP B C 1
ATOM 1538 O O . ASP B 1 13 ? 10.828 13.859 9.773 1 84.06 13 ASP B O 1
ATOM 1542 N N . LEU B 1 14 ? 10.68 12.484 11.539 1 90.94 14 LEU B N 1
ATOM 1543 C CA . LEU B 1 14 ? 9.219 12.469 11.484 1 90.94 14 LEU B CA 1
ATOM 1544 C C . LEU B 1 14 ? 8.625 13.508 12.43 1 90.94 14 LEU B C 1
ATOM 1546 O O . LEU B 1 14 ? 7.402 13.594 12.57 1 90.94 14 LEU B O 1
ATOM 1550 N N . ARG B 1 15 ? 9.422 14.352 12.992 1 91.25 15 ARG B N 1
ATOM 1551 C CA . ARG B 1 15 ? 8.961 15.367 13.93 1 91.25 15 ARG B CA 1
ATOM 1552 C C . ARG B 1 15 ? 7.938 16.297 13.273 1 91.25 15 ARG B C 1
ATOM 1554 O O . ARG B 1 15 ? 6.961 16.688 13.914 1 91.25 15 ARG B O 1
ATOM 1561 N N . PRO B 1 16 ? 8.117 16.609 12 1 92.62 16 PRO B N 1
ATOM 1562 C CA . PRO B 1 16 ? 7.156 17.516 11.375 1 92.62 16 PRO B CA 1
ATOM 1563 C C . PRO B 1 16 ? 5.734 16.953 11.352 1 92.62 16 PRO B C 1
ATOM 1565 O O . PRO B 1 16 ? 4.773 17.703 11.18 1 92.62 16 PRO B O 1
ATOM 1568 N N . ILE B 1 17 ? 5.582 15.641 11.523 1 94 17 ILE B N 1
ATOM 1569 C CA . ILE B 1 17 ? 4.242 15.07 11.445 1 94 17 ILE B CA 1
ATOM 1570 C C . ILE B 1 17 ? 3.881 14.414 12.773 1 94 17 ILE B C 1
ATOM 1572 O O . ILE B 1 17 ? 2.994 13.555 12.836 1 94 17 ILE B O 1
ATOM 1576 N N . MET B 1 18 ? 4.535 14.797 13.805 1 93.62 18 MET B N 1
ATOM 1577 C CA . MET B 1 18 ? 4.371 14.156 15.102 1 93.62 18 MET B CA 1
ATOM 1578 C C . MET B 1 18 ? 2.93 14.258 15.586 1 93.62 18 MET B C 1
ATOM 1580 O O . MET B 1 18 ? 2.416 13.336 16.219 1 93.62 18 MET B O 1
ATOM 1584 N N . GLU B 1 19 ? 2.264 15.336 15.305 1 95.75 19 GLU B N 1
ATOM 1585 C CA . GLU B 1 19 ? 0.91 15.555 15.805 1 95.75 19 GLU B CA 1
ATOM 1586 C C . GLU B 1 19 ? -0.099 14.68 15.07 1 95.75 19 GLU B C 1
ATOM 1588 O O . GLU B 1 19 ? -1.222 14.484 15.547 1 95.75 19 GLU B O 1
ATOM 1593 N N . LEU B 1 20 ? 0.274 14.109 13.922 1 96.62 20 LEU B N 1
ATOM 1594 C CA . LEU B 1 20 ? -0.619 13.266 13.141 1 96.62 20 LEU B CA 1
ATOM 1595 C C . LEU B 1 20 ? -0.608 11.836 13.664 1 96.62 20 LEU B C 1
ATOM 1597 O O . LEU B 1 20 ? -1.499 11.047 13.336 1 96.62 20 LEU B O 1
ATOM 1601 N N . ILE B 1 21 ? 0.419 11.477 14.414 1 96 21 ILE B N 1
ATOM 1602 C CA . ILE B 1 21 ? 0.564 10.109 14.898 1 96 21 ILE B CA 1
ATOM 1603 C C . ILE B 1 21 ? -0.601 9.758 15.82 1 96 21 ILE B C 1
ATOM 1605 O O . ILE B 1 21 ? -0.828 10.43 16.828 1 96 21 ILE B O 1
ATOM 1609 N N . GLY B 1 22 ? -1.351 8.766 15.406 1 96.88 22 GLY B N 1
ATOM 1610 C CA . GLY B 1 22 ? -2.506 8.336 16.188 1 96.88 22 GLY B CA 1
ATOM 1611 C C . GLY B 1 22 ? -3.615 7.754 15.328 1 96.88 22 GLY B C 1
ATOM 1612 O O . GLY B 1 22 ? -3.465 7.625 14.109 1 96.88 22 GLY B O 1
ATOM 1613 N N . LEU B 1 23 ? -4.637 7.32 16 1 98.19 23 LEU B N 1
ATOM 1614 C CA . LEU B 1 23 ? -5.855 6.824 15.367 1 98.19 23 LEU B CA 1
ATOM 1615 C C . LEU B 1 23 ? -6.926 7.91 15.328 1 98.19 23 LEU B C 1
ATOM 1617 O O . LEU B 1 23 ? -7.336 8.422 16.375 1 98.19 23 LEU B O 1
ATOM 1621 N N . TRP B 1 24 ? -7.336 8.219 14.156 1 98.69 24 TRP B N 1
ATOM 1622 C CA . TRP B 1 24 ? -8.273 9.312 13.914 1 98.69 24 TRP B CA 1
ATOM 1623 C C . TRP B 1 24 ? -9.609 8.781 13.406 1 98.69 24 TRP B C 1
ATOM 1625 O O . TRP B 1 24 ? -9.648 8.039 12.422 1 98.69 24 TRP B O 1
ATOM 1635 N N . GLN B 1 25 ? -10.664 9.211 14.039 1 98.75 25 GLN B N 1
ATOM 1636 C CA . GLN B 1 25 ? -12.008 8.766 13.672 1 98.75 25 GLN B CA 1
ATOM 1637 C C . GLN B 1 25 ? -12.805 9.906 13.039 1 98.75 25 GLN B C 1
ATOM 1639 O O . GLN B 1 25 ? -12.836 11.016 13.57 1 98.75 25 GLN B O 1
ATOM 1644 N N . LEU B 1 26 ? -13.469 9.562 11.922 1 98.56 26 LEU B N 1
ATOM 1645 C CA . LEU B 1 26 ? -14.305 10.539 11.234 1 98.56 26 LEU B CA 1
ATOM 1646 C C . LEU B 1 26 ? -15.461 10.984 12.117 1 98.56 26 LEU B C 1
ATOM 1648 O O . LEU B 1 26 ? -16.203 10.156 12.648 1 98.56 26 LEU B O 1
ATOM 1652 N N . GLU B 1 27 ? -15.633 12.305 12.266 1 98 27 GLU B N 1
ATOM 1653 C CA . GLU B 1 27 ? -16.734 12.859 13.047 1 98 27 GLU B CA 1
ATOM 1654 C C . GLU B 1 27 ? -17.797 13.477 12.148 1 98 27 GLU B C 1
ATOM 1656 O O . GLU B 1 27 ? -18.984 13.227 12.32 1 98 27 GLU B O 1
ATOM 1661 N N . THR B 1 28 ? -17.312 14.328 11.297 1 97 28 THR B N 1
ATOM 1662 C CA . THR B 1 28 ? -18.234 14.977 10.391 1 97 28 THR B CA 1
ATOM 1663 C C . THR B 1 28 ? -17.656 15.055 8.977 1 97 28 THR B C 1
ATOM 1665 O O . THR B 1 28 ? -16.438 14.992 8.805 1 97 28 THR B O 1
ATOM 1668 N N . LYS B 1 29 ? -18.469 15.086 8.094 1 95.38 29 LYS B N 1
ATOM 1669 C CA . LYS B 1 29 ? -18.109 15.297 6.699 1 95.38 29 LYS B CA 1
ATOM 1670 C C . LYS B 1 29 ? -19.094 16.234 6.012 1 95.38 29 LYS B C 1
ATOM 1672 O O . LYS B 1 29 ? -20.297 16.188 6.281 1 95.38 29 LYS B O 1
ATOM 1677 N N . SER B 1 30 ? -18.594 17.141 5.254 1 93.06 30 SER B N 1
ATOM 1678 C CA . SER B 1 30 ? -19.406 18.031 4.43 1 93.06 30 SER B CA 1
ATOM 1679 C C . SER B 1 30 ? -18.922 18.031 2.98 1 93.06 30 SER B C 1
ATOM 1681 O O . SER B 1 30 ? -17.75 17.781 2.709 1 93.06 30 SER B O 1
ATOM 1683 N N . GLY B 1 31 ? -19.953 18.234 2.053 1 87.44 31 GLY B N 1
ATOM 1684 C CA . GLY B 1 31 ? -19.625 18.297 0.638 1 87.44 31 GLY B CA 1
ATOM 1685 C C . GLY B 1 31 ? -20.062 17.062 -0.125 1 87.44 31 GLY B C 1
ATOM 1686 O O . GLY B 1 31 ? -20.266 15.992 0.466 1 87.44 31 GLY B O 1
ATOM 1687 N N . PRO B 1 32 ? -20.266 17.203 -1.304 1 78.12 32 PRO B N 1
ATOM 1688 C CA . PRO B 1 32 ? -20.688 16.109 -2.164 1 78.12 32 PRO B CA 1
ATOM 1689 C C . PRO B 1 32 ? -19.594 15.07 -2.389 1 78.12 32 PRO B C 1
ATOM 1691 O O . PRO B 1 32 ? -18.422 15.445 -2.553 1 78.12 32 PRO B O 1
ATOM 1694 N N . THR B 1 33 ? -19.812 13.844 -2.018 1 76.69 33 THR B N 1
ATOM 1695 C CA . THR B 1 33 ? -18.891 12.766 -2.336 1 76.69 33 THR B CA 1
ATOM 1696 C C . THR B 1 33 ? -19.609 11.625 -3.051 1 76.69 33 THR B C 1
ATOM 1698 O O . THR B 1 33 ? -20.766 11.312 -2.723 1 76.69 33 THR B O 1
ATOM 1701 N N . ARG B 1 34 ? -19.062 11.258 -4.117 1 73.81 34 ARG B N 1
ATOM 1702 C CA . ARG B 1 34 ? -19.594 10.086 -4.809 1 73.81 34 ARG B CA 1
ATOM 1703 C C . ARG B 1 34 ? -18.594 8.93 -4.758 1 73.81 34 ARG B C 1
ATOM 1705 O O . ARG B 1 34 ? -18.844 7.922 -4.094 1 73.81 34 ARG B O 1
ATOM 1712 N N . GLU B 1 35 ? -17.391 9.047 -5.352 1 72.5 35 GLU B N 1
ATOM 1713 C CA . GLU B 1 35 ? -16.391 7.992 -5.488 1 72.5 35 GLU B CA 1
ATOM 1714 C C . GLU B 1 35 ? -15.273 8.148 -4.457 1 72.5 35 GLU B C 1
ATOM 1716 O O . GLU B 1 35 ? -14.711 7.16 -3.988 1 72.5 35 GLU B O 1
ATOM 1721 N N . TYR B 1 36 ? -15.18 9.359 -4.094 1 84 36 TYR B N 1
ATOM 1722 C CA . TYR B 1 36 ? -14.055 9.672 -3.217 1 84 36 TYR B CA 1
ATOM 1723 C C . TYR B 1 36 ? -14.539 10.07 -1.829 1 84 36 TYR B C 1
ATOM 1725 O O . TYR B 1 36 ? -14.805 11.25 -1.572 1 84 36 TYR B O 1
ATOM 1733 N N . SER B 1 37 ? -14.766 9.133 -1.024 1 90.56 37 SER B N 1
ATOM 1734 C CA . SER B 1 37 ? -15.211 9.391 0.342 1 90.56 37 SER B CA 1
ATOM 1735 C C . SER B 1 37 ? -14.039 9.391 1.314 1 90.56 37 SER B C 1
ATOM 1737 O O . SER B 1 37 ? -13.039 8.703 1.086 1 90.56 37 SER B O 1
ATOM 1739 N N . PRO B 1 38 ? -14.195 10.172 2.346 1 96.75 38 PRO B N 1
ATOM 1740 C CA . PRO B 1 38 ? -13.148 10.094 3.371 1 96.75 38 PRO B CA 1
ATOM 1741 C C . PRO B 1 38 ? -13.164 8.766 4.129 1 96.75 38 PRO B C 1
ATOM 1743 O O . PRO B 1 38 ? -14.227 8.18 4.34 1 96.75 38 PRO B O 1
ATOM 1746 N N . PRO B 1 39 ? -12.023 8.336 4.547 1 97.19 39 PRO B N 1
ATOM 1747 C CA . PRO B 1 39 ? -12.016 7.145 5.406 1 97.19 39 PRO B CA 1
ATOM 1748 C C . PRO B 1 39 ? -12.711 7.387 6.742 1 97.19 39 PRO B C 1
ATOM 1750 O O . PRO B 1 39 ? -12.656 8.492 7.281 1 97.19 39 PRO B O 1
ATOM 1753 N N . ASP B 1 40 ? -13.289 6.301 7.262 1 97.62 40 ASP B N 1
ATOM 1754 C CA . ASP B 1 40 ? -13.922 6.371 8.578 1 97.62 40 ASP B CA 1
ATOM 1755 C C . ASP B 1 40 ? -12.875 6.387 9.688 1 97.62 40 ASP B C 1
ATOM 1757 O O . ASP B 1 40 ? -13.086 6.992 10.742 1 97.62 40 ASP B O 1
ATOM 1761 N N . LEU B 1 41 ? -11.789 5.672 9.453 1 98.25 41 LEU B N 1
ATOM 1762 C CA . LEU B 1 41 ? -10.633 5.664 10.344 1 98.25 41 LEU B CA 1
ATOM 1763 C C . LEU B 1 41 ? -9.344 5.926 9.578 1 98.25 41 LEU B C 1
ATOM 1765 O O . LEU B 1 41 ? -9.156 5.398 8.477 1 98.25 41 LEU B O 1
ATOM 1769 N N . ILE B 1 42 ? -8.523 6.742 10.109 1 98.56 42 ILE B N 1
ATOM 1770 C CA . ILE B 1 42 ? -7.16 6.934 9.641 1 98.56 42 ILE B CA 1
ATOM 1771 C C . ILE B 1 42 ? -6.176 6.578 10.758 1 98.56 42 ILE B C 1
ATOM 1773 O O . ILE B 1 42 ? -6.195 7.191 11.828 1 98.56 42 ILE B O 1
ATOM 1777 N N . ASP B 1 43 ? -5.418 5.613 10.562 1 97.75 43 ASP B N 1
ATOM 1778 C CA . ASP B 1 43 ? -4.359 5.219 11.492 1 97.75 43 ASP B CA 1
ATOM 1779 C C . ASP B 1 43 ? -2.988 5.637 10.961 1 97.75 43 ASP B C 1
ATOM 1781 O O . ASP B 1 43 ? -2.562 5.18 9.898 1 97.75 43 ASP B O 1
ATOM 1785 N N . ILE B 1 44 ? -2.316 6.492 11.617 1 97.06 44 ILE B N 1
ATOM 1786 C CA . ILE B 1 44 ? -0.955 6.906 11.289 1 97.06 44 ILE B CA 1
ATOM 1787 C C . ILE B 1 44 ? -0.008 6.488 12.414 1 97.06 44 ILE B C 1
ATOM 1789 O O . ILE B 1 44 ? -0.086 7.012 13.531 1 97.06 44 ILE B O 1
ATOM 1793 N N . ALA B 1 45 ? 0.868 5.602 12.133 1 94.81 45 ALA B N 1
ATOM 1794 C CA . ALA B 1 45 ? 1.688 4.992 13.172 1 94.81 45 ALA B CA 1
ATOM 1795 C C . ALA B 1 45 ? 3.168 5.039 12.812 1 94.81 45 ALA B C 1
ATOM 1797 O O . ALA B 1 45 ? 3.52 5.086 11.625 1 94.81 45 ALA B O 1
ATOM 1798 N N . ILE B 1 46 ? 3.967 5.055 13.844 1 90.06 46 ILE B N 1
ATOM 1799 C CA . ILE B 1 46 ? 5.414 5.035 13.656 1 90.06 46 ILE B CA 1
ATOM 1800 C C . ILE B 1 46 ? 5.848 3.674 13.117 1 90.06 46 ILE B C 1
ATOM 1802 O O . ILE B 1 46 ? 5.477 2.635 13.672 1 90.06 46 ILE B O 1
ATOM 1806 N N . ASN B 1 47 ? 6.418 3.73 11.953 1 80.06 47 ASN B N 1
ATOM 1807 C CA . ASN B 1 47 ? 7.016 2.529 11.383 1 80.06 47 ASN B CA 1
ATOM 1808 C C . ASN B 1 47 ? 8.328 2.168 12.078 1 80.06 47 ASN B C 1
ATOM 1810 O O . ASN B 1 47 ? 9.211 3.014 12.219 1 80.06 47 ASN B O 1
ATOM 1814 N N . PRO B 1 48 ? 8.383 0.959 12.641 1 66.06 48 PRO B N 1
ATOM 1815 C CA . PRO B 1 48 ? 9.57 0.609 13.422 1 66.06 48 PRO B CA 1
ATOM 1816 C C . PRO B 1 48 ? 10.852 0.636 12.594 1 66.06 48 PRO B C 1
ATOM 1818 O O . PRO B 1 48 ? 11.922 0.27 13.086 1 66.06 48 PRO B O 1
ATOM 1821 N N . ILE B 1 49 ? 10.812 1.022 11.336 1 62.19 49 ILE B N 1
ATOM 1822 C CA . ILE B 1 49 ? 11.961 0.821 10.461 1 62.19 49 ILE B CA 1
ATOM 1823 C C . ILE B 1 49 ? 13.102 1.733 10.898 1 62.19 49 ILE B C 1
ATOM 1825 O O . ILE B 1 49 ? 12.945 2.955 10.953 1 62.19 49 ILE B O 1
ATOM 1829 N N . PRO B 1 50 ? 14.125 1.153 11.445 1 51 50 PRO B N 1
ATOM 1830 C CA . PRO B 1 50 ? 15.258 1.856 12.047 1 51 50 PRO B CA 1
ATOM 1831 C C . PRO B 1 50 ? 15.891 2.873 11.094 1 51 50 PRO B C 1
ATOM 1833 O O . PRO B 1 50 ? 15.422 4.012 11.008 1 51 50 PRO B O 1
ATOM 1836 N N . LYS B 1 51 ? 17.328 2.676 10.898 1 47.88 51 LYS B N 1
ATOM 1837 C CA . LYS B 1 51 ? 18.5 3.564 10.906 1 47.88 51 LYS B CA 1
ATOM 1838 C C . LYS B 1 51 ? 18.672 4.246 9.555 1 47.88 51 LYS B C 1
ATOM 1840 O O . LYS B 1 51 ? 19.109 5.395 9.484 1 47.88 51 LYS B O 1
ATOM 1845 N N . PHE B 1 52 ? 18.438 3.455 8.32 1 46.97 52 PHE B N 1
ATOM 1846 C CA . PHE B 1 52 ? 19.203 3.975 7.191 1 46.97 52 PHE B CA 1
ATOM 1847 C C . PHE B 1 52 ? 18.281 4.441 6.074 1 46.97 52 PHE B C 1
ATOM 1849 O O . PHE B 1 52 ? 18.75 4.883 5.02 1 46.97 52 PHE B O 1
ATOM 1856 N N . GLY B 1 53 ? 16.984 4.816 6.324 1 49.19 53 GLY B N 1
ATOM 1857 C CA . GLY B 1 53 ? 16.234 5.328 5.184 1 49.19 53 GLY B CA 1
ATOM 1858 C C . GLY B 1 53 ? 15.148 6.312 5.578 1 49.19 53 GLY B C 1
ATOM 1859 O O . GLY B 1 53 ? 15.008 6.648 6.754 1 49.19 53 GLY B O 1
ATOM 1860 N N . ALA B 1 54 ? 14.742 7.172 4.516 1 54.25 54 ALA B N 1
ATOM 1861 C CA . ALA B 1 54 ? 13.648 8.062 4.871 1 54.25 54 ALA B CA 1
ATOM 1862 C C . ALA B 1 54 ? 12.602 7.34 5.715 1 54.25 54 ALA B C 1
ATOM 1864 O O . ALA B 1 54 ? 12.133 6.262 5.34 1 54.25 54 ALA B O 1
ATOM 1865 N N . ARG B 1 55 ? 12.531 7.867 6.91 1 77.81 55 ARG B N 1
ATOM 1866 C CA . ARG B 1 55 ? 11.562 7.266 7.824 1 77.81 55 ARG B CA 1
ATOM 1867 C C . ARG B 1 55 ? 10.133 7.605 7.422 1 77.81 55 ARG B C 1
ATOM 1869 O O . ARG B 1 55 ? 9.891 8.664 6.832 1 77.81 55 ARG B O 1
ATOM 1876 N N . ALA B 1 56 ? 9.398 6.66 7.391 1 91.19 56 ALA B N 1
ATOM 1877 C CA . ALA B 1 56 ? 7.996 6.82 7.012 1 91.19 56 ALA B CA 1
ATOM 1878 C C . ALA B 1 56 ? 7.074 6.418 8.156 1 91.19 56 ALA B C 1
ATOM 1880 O O . ALA B 1 56 ? 7.434 5.578 8.992 1 91.19 56 ALA B O 1
ATOM 1881 N N . ALA B 1 57 ? 6.008 7.141 8.203 1 93.81 57 ALA B N 1
ATOM 1882 C CA . ALA B 1 57 ? 4.914 6.652 9.031 1 93.81 57 ALA B CA 1
ATOM 1883 C C . ALA B 1 57 ? 4.035 5.672 8.266 1 93.81 57 ALA B C 1
ATOM 1885 O O . ALA B 1 57 ? 3.887 5.785 7.043 1 93.81 57 ALA B O 1
ATOM 1886 N N . ASN B 1 58 ? 3.486 4.723 8.953 1 94.25 58 ASN B N 1
ATOM 1887 C CA . ASN B 1 58 ? 2.498 3.816 8.375 1 94.25 58 ASN B CA 1
ATOM 1888 C C . ASN B 1 58 ? 1.113 4.457 8.328 1 94.25 58 ASN B C 1
ATOM 1890 O O . ASN B 1 58 ? 0.7 5.129 9.273 1 94.25 58 ASN B O 1
ATOM 1894 N N . ILE B 1 59 ? 0.416 4.168 7.219 1 96.94 59 ILE B N 1
ATOM 1895 C CA . ILE B 1 59 ? -0.934 4.691 7.043 1 96.94 59 ILE B CA 1
ATOM 1896 C C . ILE B 1 59 ? -1.913 3.537 6.84 1 96.94 59 ILE B C 1
ATOM 1898 O O . ILE B 1 59 ? -1.666 2.641 6.031 1 96.94 59 ILE B O 1
ATOM 1902 N N . THR B 1 60 ? -3.002 3.557 7.516 1 96.81 60 THR B N 1
ATOM 1903 C CA . THR B 1 60 ? -4.133 2.668 7.27 1 96.81 60 THR B CA 1
ATOM 1904 C C . THR B 1 60 ? -5.438 3.455 7.215 1 96.81 60 THR B C 1
ATOM 1906 O O . THR B 1 60 ? -5.789 4.152 8.172 1 96.81 60 THR B O 1
ATOM 1909 N N . HIS B 1 61 ? -6.121 3.379 6.102 1 96.88 61 HIS B N 1
ATOM 1910 C CA . HIS B 1 61 ? -7.488 3.867 5.965 1 96.88 61 HIS B CA 1
ATOM 1911 C C . HIS B 1 61 ? -8.492 2.729 6.094 1 96.88 61 HIS B C 1
ATOM 1913 O O . HIS B 1 61 ? -8.32 1.666 5.496 1 96.88 61 HIS B O 1
ATOM 1919 N N . THR B 1 62 ? -9.508 2.961 6.863 1 94.88 62 THR B N 1
ATOM 1920 C CA . THR B 1 62 ? -10.602 1.996 6.965 1 94.88 62 THR B CA 1
ATOM 1921 C C . THR B 1 62 ? -11.93 2.643 6.594 1 94.88 62 THR B C 1
ATOM 1923 O O . THR B 1 62 ? -12.227 3.756 7.031 1 94.88 62 THR B O 1
ATOM 1926 N N . TYR B 1 63 ? -12.695 1.954 5.754 1 93.38 63 TYR B N 1
ATOM 1927 C CA . TYR B 1 63 ? -14.016 2.389 5.332 1 93.38 63 TYR B CA 1
ATOM 1928 C C . TYR B 1 63 ? -15.086 1.395 5.773 1 93.38 63 TYR B C 1
ATOM 1930 O O . TYR B 1 63 ? -14.945 0.188 5.555 1 93.38 63 TYR B O 1
ATOM 1938 N N . PHE B 1 64 ? -16.125 1.907 6.344 1 91.62 64 PHE B N 1
ATOM 1939 C CA . PHE B 1 64 ? -17.203 1.058 6.836 1 91.62 64 PHE B CA 1
ATOM 1940 C C . PHE B 1 64 ? -18.469 1.265 6.02 1 91.62 64 PHE B C 1
ATOM 1942 O O . PHE B 1 64 ? -18.688 2.34 5.453 1 91.62 64 PHE B O 1
ATOM 1949 N N . ASP B 1 65 ? -19.25 0.233 5.996 1 89.31 65 ASP B N 1
ATOM 1950 C CA . ASP B 1 65 ? -20.625 0.422 5.566 1 89.31 65 ASP B CA 1
ATOM 1951 C C . ASP B 1 65 ? -21.531 0.766 6.75 1 89.31 65 ASP B C 1
ATOM 1953 O O . ASP B 1 65 ? -21.047 1.024 7.852 1 89.31 65 ASP B O 1
ATOM 1957 N N . SER B 1 66 ? -22.812 0.831 6.469 1 91.19 66 SER B N 1
ATOM 1958 C CA . SER B 1 66 ? -23.781 1.25 7.477 1 91.19 66 SER B CA 1
ATOM 1959 C C . SER B 1 66 ? -23.844 0.256 8.633 1 91.19 66 SER B C 1
ATOM 1961 O O . SER B 1 66 ? -24.25 0.607 9.742 1 91.19 66 SER B O 1
ATOM 1963 N N . GLN B 1 67 ? -23.469 -1.025 8.383 1 89.88 67 GLN B N 1
ATOM 1964 C CA . GLN B 1 67 ? -23.5 -2.061 9.414 1 89.88 67 GLN B CA 1
ATOM 1965 C C . GLN B 1 67 ? -22.141 -2.191 10.102 1 89.88 67 GLN B C 1
ATOM 1967 O O . GLN B 1 67 ? -21.906 -3.152 10.828 1 89.88 67 GLN B O 1
ATOM 1972 N N . LYS B 1 68 ? -21.156 -1.292 9.742 1 89.31 68 LYS B N 1
ATOM 1973 C CA . LYS B 1 68 ? -19.828 -1.204 10.344 1 89.31 68 LYS B CA 1
ATOM 1974 C C . LYS B 1 68 ? -18.938 -2.342 9.859 1 89.31 68 LYS B C 1
ATOM 1976 O O . LYS B 1 68 ? -17.969 -2.701 10.531 1 89.31 68 LYS B O 1
ATOM 1981 N N . ASN B 1 69 ? -19.359 -2.902 8.781 1 87.31 69 ASN B N 1
ATOM 1982 C CA . ASN B 1 69 ? -18.438 -3.82 8.125 1 87.31 69 ASN B CA 1
ATOM 1983 C C . ASN B 1 69 ? -17.375 -3.068 7.332 1 87.31 69 ASN B C 1
ATOM 1985 O O . ASN B 1 69 ? -17.672 -2.061 6.688 1 87.31 69 ASN B O 1
ATOM 1989 N N . ILE B 1 70 ? -16.219 -3.607 7.43 1 89.12 70 ILE B N 1
ATOM 1990 C CA . ILE B 1 70 ? -15.156 -3.012 6.617 1 89.12 70 ILE B CA 1
ATOM 1991 C C . ILE B 1 70 ? -15.422 -3.295 5.141 1 89.12 70 ILE B C 1
ATOM 1993 O O . ILE B 1 70 ? -15.57 -4.453 4.742 1 89.12 70 ILE B O 1
ATOM 1997 N N . ILE B 1 71 ? -15.422 -2.252 4.316 1 87.88 71 ILE B N 1
ATOM 1998 C CA . ILE B 1 71 ? -15.727 -2.445 2.904 1 87.88 71 ILE B CA 1
ATOM 1999 C C . ILE B 1 71 ? -14.516 -2.066 2.059 1 87.88 71 ILE B C 1
ATOM 2001 O O . ILE B 1 71 ? -14.445 -2.402 0.874 1 87.88 71 ILE B O 1
ATOM 2005 N N . ARG B 1 72 ? -13.586 -1.366 2.635 1 90 72 ARG B N 1
ATOM 2006 C CA . ARG B 1 72 ? -12.359 -0.977 1.951 1 90 72 ARG B CA 1
ATOM 2007 C C . ARG B 1 72 ? -11.25 -0.677 2.951 1 90 72 ARG B C 1
ATOM 2009 O O . ARG B 1 72 ? -11.5 -0.139 4.031 1 90 72 ARG B O 1
ATOM 2016 N N . SER B 1 73 ? -10.102 -1.029 2.65 1 92.12 73 SER B N 1
ATOM 2017 C CA . SER B 1 73 ? -8.898 -0.651 3.373 1 92.12 73 SER B CA 1
ATOM 2018 C C . SER B 1 73 ? -7.824 -0.123 2.424 1 92.12 73 SER B C 1
ATOM 2020 O O . SER B 1 73 ? -7.664 -0.637 1.314 1 92.12 73 SER B O 1
ATOM 2022 N N . ASP B 1 74 ? -7.148 0.847 2.82 1 93.88 74 ASP B N 1
ATOM 2023 C CA . ASP B 1 74 ? -5.953 1.333 2.139 1 93.88 74 ASP B CA 1
ATOM 2024 C C . ASP B 1 74 ? -4.738 1.291 3.064 1 93.88 74 ASP B C 1
ATOM 2026 O O . ASP B 1 74 ? -4.84 1.622 4.246 1 93.88 74 ASP B O 1
ATOM 2030 N N . TYR B 1 75 ? -3.654 0.868 2.492 1 95.62 75 TYR B N 1
ATOM 2031 C CA . TYR B 1 75 ? -2.389 0.843 3.219 1 95.62 75 TYR B CA 1
ATOM 2032 C C . TYR B 1 75 ? -1.349 1.718 2.529 1 95.62 75 TYR B C 1
ATOM 2034 O O . TYR B 1 75 ? -1.361 1.862 1.306 1 95.62 75 TYR B O 1
ATOM 2042 N N . GLY B 1 76 ? -0.513 2.195 3.398 1 95.69 76 GLY B N 1
ATOM 2043 C CA . GLY B 1 76 ? 0.547 2.957 2.756 1 95.69 76 GLY B CA 1
ATOM 2044 C C . GLY B 1 76 ? 1.536 3.549 3.742 1 95.69 76 GLY B C 1
ATOM 2045 O O . GLY B 1 76 ? 1.714 3.025 4.844 1 95.69 76 GLY B O 1
ATOM 2046 N N . PHE B 1 77 ? 2.289 4.559 3.184 1 95.19 77 PHE B N 1
ATOM 2047 C CA . PHE B 1 77 ? 3.379 5.172 3.936 1 95.19 77 PHE B CA 1
ATOM 2048 C C . PHE B 1 77 ? 3.426 6.676 3.697 1 95.19 77 PHE B C 1
ATOM 2050 O O . PHE B 1 77 ? 2.982 7.156 2.652 1 95.19 77 PHE B O 1
ATOM 2057 N N . MET B 1 78 ? 3.961 7.312 4.664 1 95.25 78 MET B N 1
ATOM 2058 C CA . MET B 1 78 ? 4.184 8.758 4.609 1 95.25 78 MET B CA 1
ATOM 2059 C C . MET B 1 78 ? 5.637 9.094 4.922 1 95.25 78 MET B C 1
ATOM 2061 O O . MET B 1 78 ? 5.973 9.398 6.066 1 95.25 78 MET B O 1
ATOM 2065 N N . PRO B 1 79 ? 6.488 9.039 3.934 1 92.69 79 PRO B N 1
ATOM 2066 C CA . PRO B 1 79 ? 7.879 9.445 4.145 1 92.69 79 PRO B CA 1
ATOM 2067 C C . PRO B 1 79 ? 8.039 10.969 4.203 1 92.69 79 PRO B C 1
ATOM 2069 O O . PRO B 1 79 ? 7.309 11.695 3.529 1 92.69 79 PRO B O 1
ATOM 2072 N N . VAL B 1 80 ? 9.039 11.375 4.977 1 92.88 80 VAL B N 1
ATOM 2073 C CA . VAL B 1 80 ? 9.297 12.797 5.184 1 92.88 80 VAL B CA 1
ATOM 2074 C C . VAL B 1 80 ? 10.766 13.102 4.898 1 92.88 80 VAL B C 1
ATOM 2076 O O . VAL B 1 80 ? 11.648 12.344 5.297 1 92.88 80 VAL B O 1
ATOM 2079 N N . LYS B 1 81 ? 10.977 14.125 4.148 1 91.25 81 LYS B N 1
ATOM 2080 C CA . LYS B 1 81 ? 12.305 14.711 3.994 1 91.25 81 LYS B CA 1
ATOM 2081 C C . LYS B 1 81 ? 12.383 16.078 4.68 1 91.25 81 LYS B C 1
ATOM 2083 O O . LYS B 1 81 ? 11.766 17.047 4.227 1 91.25 81 LYS B O 1
ATOM 2088 N N . ASN B 1 82 ? 13.234 16.141 5.582 1 90.81 82 ASN B N 1
ATOM 2089 C CA . ASN B 1 82 ? 13.344 17.359 6.375 1 90.81 82 ASN B CA 1
ATOM 2090 C C . ASN B 1 82 ? 14.039 18.469 5.598 1 90.81 82 ASN B C 1
ATOM 2092 O O . ASN B 1 82 ? 14.711 18.219 4.598 1 90.81 82 ASN B O 1
ATOM 2096 N N . ALA B 1 83 ? 13.844 19.641 6.168 1 90.62 83 ALA B N 1
ATOM 2097 C CA . ALA B 1 83 ? 14.492 20.812 5.594 1 90.62 83 ALA B CA 1
ATOM 2098 C C . ALA B 1 83 ? 16.016 20.703 5.691 1 90.62 83 ALA B C 1
ATOM 2100 O O . ALA B 1 83 ? 16.531 20.125 6.641 1 90.62 83 ALA B O 1
ATOM 2101 N N . THR B 1 84 ? 16.656 21.141 4.695 1 89.06 84 THR B N 1
ATOM 2102 C CA . THR B 1 84 ? 18.109 21.266 4.676 1 89.06 84 THR B CA 1
ATOM 2103 C C . THR B 1 84 ? 18.531 22.703 4.402 1 89.06 84 THR B C 1
ATOM 2105 O O . THR B 1 84 ? 17.672 23.562 4.121 1 89.06 84 THR B O 1
ATOM 2108 N N . LYS B 1 85 ? 19.828 22.953 4.52 1 92.31 85 LYS B N 1
ATOM 2109 C CA . LYS B 1 85 ? 20.344 24.281 4.207 1 92.31 85 LYS B CA 1
ATOM 2110 C C . LYS B 1 85 ? 20.031 24.672 2.768 1 92.31 85 LYS B C 1
ATOM 2112 O O . LYS B 1 85 ? 19.719 25.828 2.486 1 92.31 85 LYS B O 1
ATOM 2117 N N . ARG B 1 86 ? 20.047 23.703 1.872 1 91.81 86 ARG B N 1
ATOM 2118 C CA . ARG B 1 86 ? 19.844 23.938 0.446 1 91.81 86 ARG B CA 1
ATOM 2119 C C . ARG B 1 86 ? 18.359 24.031 0.114 1 91.81 86 ARG B C 1
ATOM 2121 O O . ARG B 1 86 ? 17.969 24.703 -0.839 1 91.81 86 ARG B O 1
ATOM 2128 N N . ASP B 1 87 ? 17.516 23.344 0.822 1 91.5 87 ASP B N 1
ATOM 2129 C CA . ASP B 1 87 ? 16.078 23.328 0.625 1 91.5 87 ASP B CA 1
ATOM 2130 C C . ASP B 1 87 ? 15.336 23.438 1.957 1 91.5 87 ASP B C 1
ATOM 2132 O O . ASP B 1 87 ? 15.148 22.438 2.654 1 91.5 87 ASP B O 1
ATOM 2136 N N . PRO B 1 88 ? 14.898 24.578 2.268 1 93.25 88 PRO B N 1
ATOM 2137 C CA . PRO B 1 88 ? 14.281 24.797 3.576 1 93.25 88 PRO B CA 1
ATOM 2138 C C . PRO B 1 88 ? 12.867 24.219 3.666 1 93.25 88 PRO B C 1
ATOM 2140 O O . PRO B 1 88 ? 12.227 24.312 4.715 1 93.25 88 PRO B O 1
ATOM 2143 N N . ARG B 1 89 ? 12.375 23.656 2.689 1 94.81 89 ARG B N 1
ATOM 2144 C CA . ARG B 1 89 ? 11.047 23.062 2.713 1 94.81 89 ARG B CA 1
ATOM 2145 C C . ARG B 1 89 ? 11.086 21.656 3.285 1 94.81 89 ARG B C 1
ATOM 2147 O O . ARG B 1 89 ? 12.078 20.938 3.123 1 94.81 89 ARG B O 1
ATOM 2154 N N . ILE B 1 90 ? 10.008 21.328 3.936 1 95.38 90 ILE B N 1
ATOM 2155 C CA . ILE B 1 90 ? 9.812 19.953 4.379 1 95.38 90 ILE B CA 1
ATOM 2156 C C . ILE B 1 90 ? 8.953 19.203 3.361 1 95.38 90 ILE B C 1
ATOM 2158 O O . ILE B 1 90 ? 7.77 19.5 3.197 1 95.38 90 ILE B O 1
ATOM 2162 N N . HIS B 1 91 ? 9.586 18.25 2.664 1 95.31 91 HIS B N 1
ATOM 2163 C CA . HIS B 1 91 ? 8.883 17.469 1.655 1 95.31 91 HIS B CA 1
ATOM 2164 C C . HIS B 1 91 ? 8.281 16.203 2.264 1 95.31 91 HIS B C 1
ATOM 2166 O O . HIS B 1 91 ? 8.883 15.578 3.139 1 95.31 91 HIS B O 1
ATOM 2172 N N . ILE B 1 92 ? 7.137 15.852 1.791 1 96.19 92 ILE B N 1
ATOM 2173 C CA . ILE B 1 92 ? 6.414 14.703 2.314 1 96.19 92 ILE B CA 1
ATOM 2174 C C . ILE B 1 92 ? 5.652 14.008 1.185 1 96.19 92 ILE B C 1
ATOM 2176 O O . ILE B 1 92 ? 5.215 14.664 0.234 1 96.19 92 ILE B O 1
ATOM 2180 N N . ALA B 1 93 ? 5.539 12.711 1.237 1 96.31 93 ALA B N 1
ATOM 2181 C CA . ALA B 1 93 ? 4.715 11.961 0.298 1 96.31 93 ALA B CA 1
ATOM 2182 C C . ALA B 1 93 ? 3.617 11.188 1.027 1 96.31 93 ALA B C 1
ATOM 2184 O O . ALA B 1 93 ? 3.713 10.953 2.234 1 96.31 93 ALA B O 1
ATOM 2185 N N . TYR B 1 94 ? 2.57 10.961 0.418 1 97.44 94 TYR B N 1
ATOM 2186 C CA . TYR B 1 94 ? 1.444 10.141 0.845 1 97.44 94 TYR B CA 1
ATOM 2187 C C . TYR B 1 94 ? 1.162 9.039 -0.165 1 97.44 94 TYR B C 1
ATOM 2189 O O . TYR B 1 94 ? 0.49 9.266 -1.173 1 97.44 94 TYR B O 1
ATOM 2197 N N . LEU B 1 95 ? 1.704 7.883 0.101 1 96.44 95 LEU B N 1
ATOM 2198 C CA . LEU B 1 95 ? 1.561 6.723 -0.773 1 96.44 95 LEU B CA 1
ATOM 2199 C C . LEU B 1 95 ? 0.523 5.75 -0.219 1 96.44 95 LEU B C 1
ATOM 2201 O O . LEU B 1 95 ? 0.63 5.309 0.927 1 96.44 95 LEU B O 1
ATOM 2205 N N . THR B 1 96 ? -0.464 5.398 -1.027 1 96.62 96 THR B N 1
ATOM 2206 C CA . THR B 1 96 ? -1.475 4.453 -0.562 1 96.62 96 THR B CA 1
ATOM 2207 C C . THR B 1 96 ? -1.809 3.438 -1.649 1 96.62 96 THR B C 1
ATOM 2209 O O . THR B 1 96 ? -1.783 3.762 -2.838 1 96.62 96 THR B O 1
ATOM 2212 N N . THR B 1 97 ? -2.023 2.283 -1.236 1 95.38 97 THR B N 1
ATOM 2213 C CA . THR B 1 97 ? -2.572 1.207 -2.055 1 95.38 97 THR B CA 1
ATOM 2214 C C . THR B 1 97 ? -3.898 0.716 -1.481 1 95.38 97 THR B C 1
ATOM 2216 O O . THR B 1 97 ? -4.004 0.452 -0.282 1 95.38 97 THR B O 1
ATOM 2219 N N . SER B 1 98 ? -4.891 0.536 -2.359 1 93 98 SER B N 1
ATOM 2220 C CA . SER B 1 98 ? -6.254 0.274 -1.915 1 93 98 SER B CA 1
ATOM 2221 C C . SER B 1 98 ? -6.668 -1.163 -2.213 1 93 98 SER B C 1
ATOM 2223 O O . SER B 1 98 ? -6.324 -1.708 -3.266 1 93 98 SER B O 1
ATOM 2225 N N . SER B 1 99 ? -7.52 -1.701 -1.36 1 90.88 99 SER B N 1
ATOM 2226 C CA . SER B 1 99 ? -8.086 -3.029 -1.575 1 90.88 99 SER B CA 1
ATOM 2227 C C . SER B 1 99 ? -8.977 -3.055 -2.812 1 90.88 99 SER B C 1
ATOM 2229 O O . SER B 1 99 ? -9.32 -4.129 -3.312 1 90.88 99 SER B O 1
ATOM 2231 N N . GLU B 1 100 ? -9.359 -1.89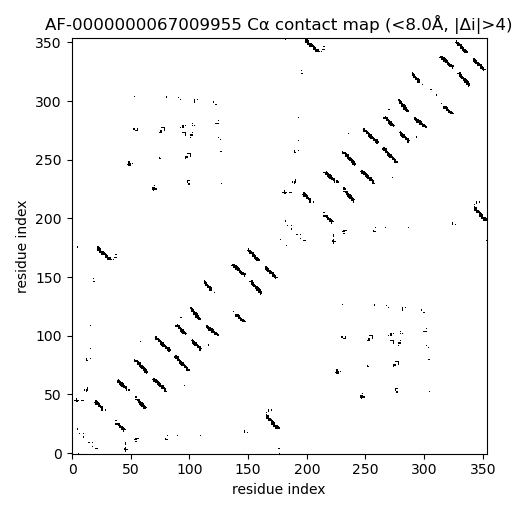8 -3.291 1 87.5 100 GLU B N 1
ATOM 2232 C CA . GLU B 1 100 ? -10.18 -1.806 -4.492 1 87.5 100 GLU B CA 1
ATOM 2233 C C . GLU B 1 100 ? -9.336 -1.949 -5.754 1 87.5 100 GLU B C 1
ATOM 2235 O O . GLU B 1 100 ? -9.867 -1.973 -6.867 1 87.5 100 GLU B O 1
ATOM 2240 N N . GLY B 1 101 ? -8.023 -1.955 -5.562 1 89.31 101 GLY B N 1
ATOM 2241 C CA . GLY B 1 101 ? -7.184 -2.281 -6.707 1 89.31 101 GLY B CA 1
ATOM 2242 C C . GLY B 1 101 ? -6.539 -1.064 -7.344 1 89.31 101 GLY B C 1
ATOM 2243 O O . GLY B 1 101 ? -6.316 -1.035 -8.555 1 89.31 101 GLY B O 1
ATOM 2244 N N . TYR B 1 102 ? -6.297 -0.046 -6.582 1 90.5 102 TYR B N 1
ATOM 2245 C CA . TYR B 1 102 ? -5.586 1.109 -7.117 1 90.5 102 TYR B CA 1
ATOM 2246 C C . TYR B 1 102 ? -4.547 1.617 -6.125 1 90.5 102 TYR B C 1
ATOM 2248 O O . TYR B 1 102 ? -4.57 1.247 -4.949 1 90.5 102 TYR B O 1
ATOM 2256 N N . SER B 1 103 ? -3.58 2.414 -6.598 1 93.12 103 SER B N 1
ATOM 2257 C CA . SER B 1 103 ? -2.559 3.064 -5.785 1 93.12 103 SER B CA 1
ATOM 2258 C C . SER B 1 103 ? -2.434 4.547 -6.133 1 93.12 103 SER B C 1
ATOM 2260 O O . SER B 1 103 ? -2.602 4.934 -7.289 1 93.12 103 SER B O 1
ATOM 2262 N N . MET B 1 104 ? -2.143 5.312 -5.137 1 94.56 104 MET B N 1
ATOM 2263 C CA . MET B 1 104 ? -1.97 6.75 -5.32 1 94.56 104 MET B CA 1
ATOM 2264 C C . MET B 1 104 ? -0.626 7.215 -4.77 1 94.56 104 MET B C 1
ATOM 2266 O O . MET B 1 104 ? -0.235 6.824 -3.668 1 94.56 104 MET B O 1
ATOM 2270 N N . MET B 1 105 ? 0.035 7.977 -5.539 1 95.75 105 MET B N 1
ATOM 2271 C CA . MET B 1 105 ? 1.224 8.703 -5.105 1 95.75 105 MET B CA 1
ATOM 2272 C C . MET B 1 105 ? 0.956 10.203 -5.051 1 95.75 105 MET B C 1
ATOM 2274 O O . MET B 1 105 ? 0.752 10.836 -6.086 1 95.75 105 MET B O 1
ATOM 2278 N N . GLU B 1 106 ? 0.927 10.656 -3.859 1 97.62 106 GLU B N 1
ATOM 2279 C CA . GLU B 1 106 ? 0.767 12.094 -3.619 1 97.62 106 GLU B CA 1
ATOM 2280 C C . GLU B 1 106 ? 2.02 12.688 -2.986 1 97.62 106 GLU B C 1
ATOM 2282 O O . GLU B 1 106 ? 2.727 12.008 -2.234 1 97.62 106 GLU B O 1
ATOM 2287 N N . GLN B 1 107 ? 2.33 13.938 -3.33 1 97.56 107 GLN B N 1
ATOM 2288 C CA . GLN B 1 107 ? 3.465 14.633 -2.727 1 97.56 107 GLN B CA 1
ATOM 2289 C C . GLN B 1 107 ? 3.113 16.078 -2.393 1 97.56 107 GLN B C 1
ATOM 2291 O O . GLN B 1 107 ? 2.229 16.672 -3.016 1 97.56 107 GLN B O 1
ATOM 2296 N N . GLY B 1 108 ? 3.822 16.547 -1.379 1 97.75 108 GLY B N 1
ATOM 2297 C CA . GLY B 1 108 ? 3.588 17.922 -0.954 1 97.75 108 GLY B CA 1
ATOM 2298 C C . GLY B 1 108 ? 4.602 18.422 0.061 1 97.75 108 GLY B C 1
ATOM 2299 O O . GLY B 1 108 ? 5.742 17.953 0.086 1 97.75 108 GLY B O 1
ATOM 2300 N N . THR B 1 109 ? 4.156 19.469 0.775 1 97.25 109 THR B N 1
ATOM 2301 C CA . THR B 1 109 ? 5.02 20.078 1.778 1 97.25 109 THR B CA 1
ATOM 2302 C C . THR B 1 109 ? 4.246 20.359 3.062 1 97.25 109 THR B C 1
ATOM 2304 O O . THR B 1 109 ? 3.014 20.422 3.049 1 97.25 109 THR B O 1
ATOM 2307 N N . VAL B 1 110 ? 4.984 20.484 4.094 1 97.06 110 VAL B N 1
ATOM 2308 C CA . VAL B 1 110 ? 4.438 20.844 5.395 1 97.06 110 VAL B CA 1
ATOM 2309 C C . VAL B 1 110 ? 4.629 22.344 5.641 1 97.06 110 VAL B C 1
ATOM 2311 O O . VAL B 1 110 ? 5.75 22.844 5.562 1 97.06 110 VAL B O 1
ATOM 2314 N N . VAL B 1 111 ? 3.592 23.031 5.867 1 96.12 111 VAL B N 1
ATOM 2315 C CA . VAL B 1 111 ? 3.619 24.453 6.227 1 96.12 111 VAL B CA 1
ATOM 2316 C C . VAL B 1 111 ? 2.848 24.672 7.523 1 96.12 111 VAL B C 1
ATOM 2318 O O . VAL B 1 111 ? 1.615 24.703 7.523 1 96.12 111 VAL B O 1
ATOM 2321 N N . GLY B 1 112 ? 3.682 24.828 8.656 1 92.88 112 GLY B N 1
ATOM 2322 C CA . GLY B 1 112 ? 3.021 24.906 9.953 1 92.88 112 GLY B CA 1
ATOM 2323 C C . GLY B 1 112 ? 2.273 23.625 10.305 1 92.88 112 GLY B C 1
ATOM 2324 O O . GLY B 1 112 ? 2.85 22.547 10.297 1 92.88 112 GLY B O 1
ATOM 2325 N N . ARG B 1 113 ? 0.963 23.797 10.523 1 95.5 113 ARG B N 1
ATOM 2326 C CA . ARG B 1 113 ? 0.134 22.656 10.906 1 95.5 113 ARG B CA 1
ATOM 2327 C C . ARG B 1 113 ? -0.69 22.156 9.727 1 95.5 113 ARG B C 1
ATOM 2329 O O . ARG B 1 113 ? -1.728 21.531 9.914 1 95.5 113 ARG B O 1
ATOM 2336 N N . LYS B 1 114 ? -0.255 22.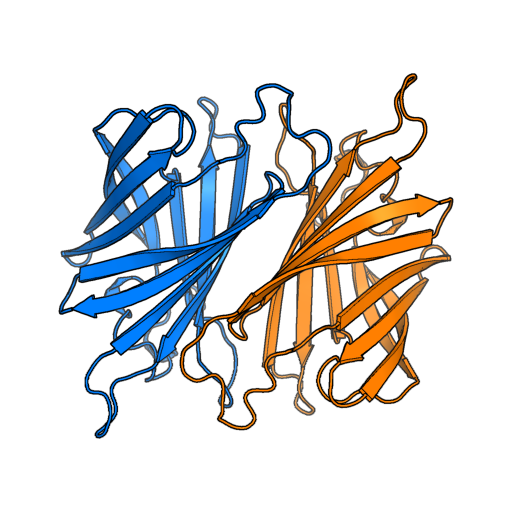562 8.57 1 97.75 114 LYS B N 1
ATOM 2337 C CA . LYS B 1 114 ? -0.948 22.188 7.348 1 97.75 114 LYS B CA 1
ATOM 2338 C C . LYS B 1 114 ? -0.034 21.375 6.426 1 97.75 114 LYS B C 1
ATOM 2340 O O . LYS B 1 114 ? 1.146 21.703 6.277 1 97.75 114 LYS B O 1
ATOM 2345 N N . ILE B 1 115 ? -0.571 20.359 5.883 1 98.44 115 ILE B N 1
ATOM 2346 C CA . ILE B 1 115 ? 0.098 19.562 4.859 1 98.44 115 ILE B CA 1
ATOM 2347 C C . ILE B 1 115 ? -0.763 19.516 3.598 1 98.44 115 ILE B C 1
ATOM 2349 O O . ILE B 1 115 ? -1.925 19.094 3.648 1 98.44 115 ILE B O 1
ATOM 2353 N N . THR B 1 116 ? -0.243 19.922 2.512 1 98.56 116 THR B N 1
ATOM 2354 C CA . THR B 1 116 ? -0.964 19.891 1.244 1 98.56 116 THR B CA 1
ATOM 2355 C C . THR B 1 116 ? -0.279 18.938 0.265 1 98.56 116 THR B C 1
ATOM 2357 O O . THR B 1 116 ? 0.902 19.109 -0.047 1 98.56 116 THR B O 1
ATOM 2360 N N . PHE B 1 117 ? -1.055 17.953 -0.178 1 98.5 117 PHE B N 1
ATOM 2361 C CA . PHE B 1 117 ? -0.573 16.984 -1.157 1 98.5 117 PHE B CA 1
ATOM 2362 C C . PHE B 1 117 ? -1.222 17.219 -2.516 1 98.5 117 PHE B C 1
ATOM 2364 O O . PHE B 1 117 ? -2.393 17.594 -2.594 1 98.5 117 PHE B O 1
ATOM 2371 N N . HIS B 1 118 ? -0.486 16.891 -3.51 1 97.88 118 HIS B N 1
ATOM 2372 C CA . HIS B 1 118 ? -0.994 16.828 -4.875 1 97.88 118 HIS B CA 1
ATOM 2373 C C . HIS B 1 118 ? -0.717 15.461 -5.5 1 97.88 118 HIS B C 1
ATOM 2375 O O . HIS B 1 118 ? 0.346 14.875 -5.277 1 97.88 118 HIS B O 1
ATOM 2381 N N . LEU B 1 119 ? -1.699 15.055 -6.23 1 96.06 119 LEU B N 1
ATOM 2382 C CA . LEU B 1 119 ? -1.521 13.766 -6.887 1 96.06 119 LEU B CA 1
ATOM 2383 C C . LEU B 1 119 ? -0.394 13.828 -7.91 1 96.06 119 LEU B C 1
ATOM 2385 O O . LEU B 1 119 ? -0.396 14.688 -8.789 1 96.06 119 LEU B O 1
ATOM 2389 N N . LYS B 1 120 ? 0.552 12.984 -7.746 1 93.38 120 LYS B N 1
ATOM 2390 C CA . LYS B 1 120 ? 1.602 12.867 -8.75 1 93.38 120 LYS B CA 1
ATOM 2391 C C . LYS B 1 120 ? 1.244 11.812 -9.797 1 93.38 120 LYS B C 1
ATOM 2393 O O . LYS B 1 120 ? 1.389 12.055 -11 1 93.38 120 LYS B O 1
ATOM 2398 N N . GLN B 1 121 ? 0.766 10.719 -9.289 1 90.94 121 GLN B N 1
ATOM 2399 C CA . GLN B 1 121 ? 0.441 9.625 -10.195 1 90.94 121 GLN B CA 1
ATOM 2400 C C . GLN B 1 121 ? -0.592 8.688 -9.578 1 90.94 121 GLN B C 1
ATOM 2402 O O . GLN B 1 121 ? -0.712 8.602 -8.352 1 90.94 121 GLN B O 1
ATOM 2407 N N . PHE B 1 122 ? -1.306 8.039 -10.438 1 89.31 122 PHE B N 1
ATOM 2408 C CA . PHE B 1 122 ? -2.383 7.113 -10.102 1 89.31 122 PHE B CA 1
ATOM 2409 C C . PHE B 1 122 ? -2.254 5.816 -10.891 1 89.31 122 PHE B C 1
ATOM 2411 O O . PHE B 1 122 ? -1.965 5.84 -12.086 1 89.31 122 PHE B O 1
ATOM 2418 N N . LEU B 1 123 ? -2.299 4.672 -10.117 1 88.56 123 LEU B N 1
ATOM 2419 C CA . LEU B 1 123 ? -2.285 3.35 -10.734 1 88.56 123 LEU B CA 1
ATOM 2420 C C . LEU B 1 123 ? -3.596 2.617 -10.477 1 88.56 123 LEU B C 1
ATOM 2422 O O . LEU B 1 123 ? -4.16 2.709 -9.383 1 88.56 123 LEU B O 1
ATOM 2426 N N . ARG B 1 124 ? -4.027 1.881 -11.516 1 87.19 124 ARG B N 1
ATOM 2427 C CA . ARG B 1 124 ? -5.215 1.058 -11.32 1 87.19 124 ARG B CA 1
ATOM 2428 C C . ARG B 1 124 ? -5.117 -0.246 -12.102 1 87.19 124 ARG B C 1
ATOM 2430 O O . ARG B 1 124 ? -4.613 -0.263 -13.227 1 87.19 124 ARG B O 1
ATOM 2437 N N . ARG B 1 125 ? -5.703 -1.229 -11.477 1 87.88 125 ARG B N 1
ATOM 2438 C CA . ARG B 1 125 ? -5.816 -2.49 -12.203 1 87.88 125 ARG B CA 1
ATOM 2439 C C . ARG B 1 125 ? -6.727 -2.346 -13.414 1 87.88 125 ARG B C 1
ATOM 2441 O O . ARG B 1 125 ? -7.66 -1.54 -13.406 1 87.88 125 ARG B O 1
ATOM 2448 N N . THR B 1 126 ? -6.516 -3.152 -14.398 1 88.06 126 THR B N 1
ATOM 2449 C CA . THR B 1 126 ? -7.219 -2.926 -15.656 1 88.06 126 THR B CA 1
ATOM 2450 C C . THR B 1 126 ? -8.359 -3.928 -15.828 1 88.06 126 THR B C 1
ATOM 2452 O O . THR B 1 126 ? -9.242 -3.732 -16.672 1 88.06 126 THR B O 1
ATOM 2455 N N . PHE B 1 127 ? -8.383 -5.004 -15.094 1 84.69 127 PHE B N 1
ATOM 2456 C CA . PHE B 1 127 ? -9.484 -5.957 -15.211 1 84.69 127 PHE B CA 1
ATOM 2457 C C . PHE B 1 127 ? -10.562 -5.66 -14.18 1 84.69 127 PHE B C 1
ATOM 2459 O O . PHE B 1 127 ? -10.273 -5.191 -13.078 1 84.69 127 PHE B O 1
ATOM 2466 N N . SER B 1 128 ? -11.898 -6.031 -14.5 1 75.12 128 SER B N 1
ATOM 2467 C CA . SER B 1 128 ? -13.078 -5.871 -13.656 1 75.12 128 SER B CA 1
ATOM 2468 C C . SER B 1 128 ? -13.273 -4.414 -13.25 1 75.12 128 SER B C 1
ATOM 2470 O O . SER B 1 128 ? -13.773 -4.129 -12.156 1 75.12 128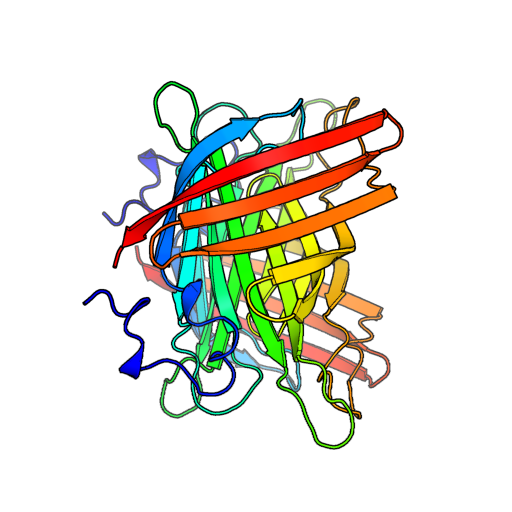 SER B O 1
ATOM 2472 N N . VAL B 1 129 ? -12.656 -3.627 -14.016 1 66.5 129 VAL B N 1
ATOM 2473 C CA . VAL B 1 129 ? -12.867 -2.207 -13.75 1 66.5 129 VAL B CA 1
ATOM 2474 C C . VAL B 1 129 ? -14.156 -1.74 -14.422 1 66.5 129 VAL B C 1
ATOM 2476 O O . VAL B 1 129 ? -14.438 -2.119 -15.562 1 66.5 129 VAL B O 1
ATOM 2479 N N . GLY B 1 130 ? -15.477 -2.279 -13.953 1 55.91 130 GLY B N 1
ATOM 2480 C CA . GLY B 1 130 ? -16.766 -1.945 -14.547 1 55.91 130 GLY B CA 1
ATOM 2481 C C . GLY B 1 130 ? -16.656 -0.943 -15.68 1 55.91 130 GLY B C 1
ATOM 2482 O O . GLY B 1 130 ? -15.594 -0.336 -15.875 1 55.91 130 GLY B O 1
ATOM 2483 N N . SER B 1 131 ? -17.531 -1.279 -16.781 1 48.06 131 SER B N 1
ATOM 2484 C CA . SER B 1 131 ? -17.719 -0.417 -17.953 1 48.06 131 SER B CA 1
ATOM 2485 C C . SER B 1 131 ? -17.656 1.056 -17.562 1 48.06 131 SER B C 1
ATOM 2487 O O . SER B 1 131 ? -17.281 1.899 -18.375 1 48.06 131 SER B O 1
ATOM 2489 N N . SER B 1 132 ? -18.672 1.321 -16.656 1 42.81 132 SER B N 1
ATOM 2490 C CA . SER B 1 132 ? -18.562 2.707 -16.219 1 42.81 132 SER B CA 1
ATOM 2491 C C . SER B 1 132 ? -17.172 3.006 -15.656 1 42.81 132 SER B C 1
ATOM 2493 O O . SER B 1 132 ? -17.031 3.359 -14.484 1 42.81 132 SER B O 1
ATOM 2495 N N . GLY B 1 133 ? -16.422 2.018 -15.734 1 44.5 133 GLY B N 1
ATOM 2496 C CA . GLY B 1 133 ? -15.039 2.059 -15.273 1 44.5 133 GLY B CA 1
ATOM 2497 C C . GLY B 1 133 ? -14.477 3.465 -15.188 1 44.5 133 GLY B C 1
ATOM 2498 O O . GLY B 1 133 ? -13.891 3.963 -16.141 1 44.5 133 GLY B O 1
ATOM 2499 N N . ASN B 1 134 ? -15.219 4.098 -14.516 1 43.84 134 ASN B N 1
ATOM 2500 C CA . ASN B 1 134 ? -14.719 5.441 -14.266 1 43.84 134 ASN B CA 1
ATOM 2501 C C . ASN B 1 134 ? -13.195 5.457 -14.156 1 43.84 134 ASN B C 1
ATOM 2503 O O . ASN B 1 134 ? -12.625 4.906 -13.211 1 43.84 134 ASN B O 1
ATOM 2507 N N . GLU B 1 135 ? -12.586 5.059 -15.258 1 50.78 135 GLU B N 1
ATOM 2508 C CA . GLU B 1 135 ? -11.195 5.496 -15.211 1 50.78 135 GLU B CA 1
ATOM 2509 C C . GLU B 1 135 ? -11.016 6.672 -14.258 1 50.78 135 GLU B C 1
ATOM 2511 O O . GLU B 1 135 ? -11.68 7.699 -14.398 1 50.78 135 GLU B O 1
ATOM 2516 N N . LEU B 1 136 ? -10.953 6.285 -13.055 1 58.62 136 LEU B N 1
ATOM 2517 C CA . LEU B 1 136 ? -10.648 7.449 -12.227 1 58.62 136 LEU B CA 1
ATOM 2518 C C . LEU B 1 136 ? -9.773 8.438 -12.984 1 58.62 136 LEU B C 1
ATOM 2520 O O . LEU B 1 136 ? -8.562 8.219 -13.125 1 58.62 136 LEU B O 1
ATOM 2524 N N . ASP B 1 137 ? -10.383 8.891 -14.117 1 72.94 137 ASP B N 1
ATOM 2525 C CA . ASP B 1 137 ? -9.672 9.922 -14.867 1 72.94 137 ASP B CA 1
ATOM 2526 C C . ASP B 1 137 ? -9.414 11.156 -14 1 72.94 137 ASP B C 1
ATOM 2528 O O . ASP B 1 137 ? -10.047 12.195 -14.188 1 72.94 137 ASP B O 1
ATOM 2532 N N . ILE B 1 138 ? -8.609 10.945 -13.039 1 85.69 138 ILE B N 1
ATOM 2533 C CA . ILE B 1 138 ? -8.297 12.055 -12.141 1 85.69 138 ILE B CA 1
ATOM 2534 C C . ILE B 1 138 ? -7.445 13.086 -12.875 1 85.69 138 ILE B C 1
ATOM 2536 O O . ILE B 1 138 ? -6.348 12.773 -13.352 1 85.69 138 ILE B O 1
ATOM 2540 N N . ARG B 1 139 ? -8.023 14.227 -13.086 1 87.69 139 ARG B N 1
ATOM 2541 C CA . ARG B 1 139 ? -7.297 15.32 -13.719 1 87.69 139 ARG B CA 1
ATOM 2542 C C . ARG B 1 139 ? -6.484 16.109 -12.695 1 87.69 139 ARG B C 1
ATOM 2544 O O . ARG B 1 139 ? -5.336 16.469 -12.953 1 87.69 139 ARG B O 1
ATOM 2551 N N . GLU B 1 140 ? -7.176 16.375 -11.672 1 92.06 140 GLU B N 1
ATOM 2552 C CA . GLU B 1 140 ? -6.539 17.047 -10.547 1 92.06 140 GLU B CA 1
ATOM 2553 C C . GLU B 1 140 ? -6.992 16.453 -9.219 1 92.06 140 GLU B C 1
ATOM 2555 O O . GLU B 1 140 ? -8.148 16.047 -9.07 1 92.06 140 GLU B O 1
ATOM 2560 N N . PHE B 1 141 ? -6.109 16.391 -8.383 1 95.38 141 PHE B N 1
ATOM 2561 C CA . PHE B 1 141 ? -6.398 15.883 -7.047 1 95.38 141 PHE B CA 1
ATOM 2562 C C . PHE B 1 141 ? -5.535 16.578 -6.004 1 95.38 141 PHE B C 1
ATOM 2564 O O . PHE B 1 141 ? -4.312 16.641 -6.141 1 95.38 141 PHE B O 1
ATOM 2571 N N . GLU B 1 142 ? -6.176 17.125 -5.016 1 97.75 142 GLU B N 1
ATOM 2572 C CA . GLU B 1 142 ? -5.496 17.766 -3.898 1 97.75 142 GLU B CA 1
ATOM 2573 C C . GLU B 1 142 ? -6.039 17.281 -2.562 1 97.75 142 GLU B C 1
ATOM 2575 O O . GLU B 1 142 ? -7.25 17.141 -2.385 1 97.75 142 GLU B O 1
ATOM 2580 N N . ARG B 1 143 ? -5.195 16.953 -1.673 1 98.31 143 ARG B N 1
ATOM 2581 C CA . ARG B 1 143 ? -5.531 16.578 -0.303 1 98.31 143 ARG B CA 1
ATOM 2582 C C . ARG B 1 143 ? -4.816 17.484 0.7 1 98.31 143 ARG B C 1
ATOM 2584 O O . ARG B 1 143 ? -3.602 17.672 0.621 1 98.31 143 ARG B O 1
ATOM 2591 N N . ARG B 1 144 ? -5.543 17.953 1.669 1 98.56 144 ARG B N 1
ATOM 2592 C CA . ARG B 1 144 ? -4.953 18.812 2.691 1 98.56 144 ARG B CA 1
ATOM 2593 C C . ARG B 1 144 ? -5.312 18.312 4.09 1 98.56 144 ARG B C 1
ATOM 2595 O O . ARG B 1 144 ? -6.488 18.125 4.402 1 98.56 144 ARG B O 1
ATOM 2602 N N . PHE B 1 145 ? -4.348 18.109 4.879 1 98.62 145 PHE B N 1
ATOM 2603 C CA . PHE B 1 145 ? -4.527 17.891 6.309 1 98.62 145 PHE B CA 1
ATOM 2604 C C . PHE B 1 145 ? -4.254 19.172 7.082 1 98.62 145 PHE B C 1
ATOM 2606 O O . PHE B 1 145 ? -3.309 19.906 6.773 1 98.62 145 PHE B O 1
ATOM 2613 N N . GLU B 1 146 ? -5.074 19.422 7.996 1 98.5 146 GLU B N 1
ATOM 2614 C CA . GLU B 1 146 ? -4.828 20.531 8.922 1 98.5 146 GLU B CA 1
ATOM 2615 C C . GLU B 1 146 ? -5.09 20.109 10.367 1 98.5 146 GLU B C 1
ATOM 2617 O O . GLU B 1 146 ? -6.188 19.656 10.695 1 98.5 146 GLU B O 1
ATOM 2622 N N . ILE B 1 147 ? -4.125 20.328 11.164 1 97.69 147 ILE B N 1
ATOM 2623 C CA . ILE B 1 147 ? -4.273 20.047 12.586 1 97.69 147 ILE B CA 1
ATOM 2624 C C . ILE B 1 147 ? -4.895 21.25 13.289 1 97.69 147 ILE B C 1
ATOM 2626 O O . ILE B 1 147 ? -4.344 22.359 13.25 1 97.69 147 ILE B O 1
ATOM 2630 N N . LEU B 1 148 ? -5.996 21.016 13.898 1 97.69 148 LEU B N 1
ATOM 2631 C CA . LEU B 1 148 ? -6.699 22.094 14.578 1 97.69 148 LEU B CA 1
ATOM 2632 C C . LEU B 1 148 ? -6.242 22.203 16.031 1 97.69 148 LEU B C 1
ATOM 2634 O O . LEU B 1 148 ? -6.039 23.312 16.531 1 97.69 148 LEU B O 1
ATOM 2638 N N . ASP B 1 149 ? -6.086 21.172 16.672 1 95.38 149 ASP B N 1
ATOM 2639 C CA . ASP B 1 149 ? -5.547 21.016 18.016 1 95.38 149 ASP B CA 1
ATOM 2640 C C . ASP B 1 149 ? -5.098 19.578 18.266 1 95.38 149 ASP B C 1
ATOM 2642 O O . ASP B 1 149 ? -5.031 18.781 17.344 1 95.38 149 ASP B O 1
ATOM 2646 N N . PHE B 1 150 ? -4.797 19.234 19.438 1 92 150 PHE B N 1
ATOM 2647 C CA . PHE B 1 150 ? -4.215 17.938 19.766 1 92 150 PHE B CA 1
ATOM 2648 C C . PHE B 1 150 ? -5.172 16.797 19.406 1 92 150 PHE B C 1
ATOM 2650 O O . PHE B 1 150 ? -4.742 15.711 19.031 1 92 150 PHE B O 1
ATOM 2657 N N . ASN B 1 151 ? -6.477 17.141 19.406 1 96.56 151 ASN B N 1
ATOM 2658 C CA . ASN B 1 151 ? -7.441 16.047 19.266 1 96.56 151 ASN B CA 1
ATOM 2659 C C . ASN B 1 151 ? -8.25 16.172 17.984 1 96.56 151 ASN B C 1
ATOM 2661 O O . ASN B 1 151 ? -9.133 15.359 17.719 1 96.56 151 ASN B O 1
ATOM 2665 N N . HIS B 1 152 ? -7.973 17.188 17.234 1 98.44 152 HIS B N 1
ATOM 2666 C CA . HIS B 1 152 ? -8.805 17.375 16.047 1 98.44 152 HIS B CA 1
ATOM 2667 C C . HIS B 1 152 ? -7.953 17.734 14.828 1 98.44 152 HIS B C 1
ATOM 2669 O O . HIS B 1 152 ? -7.004 18.516 14.938 1 98.44 152 HIS B O 1
ATOM 2675 N N . MET B 1 153 ? -8.336 17.172 13.727 1 98.5 153 MET B N 1
ATOM 2676 C CA . MET B 1 153 ? -7.777 17.562 12.438 1 98.5 153 MET B CA 1
ATOM 2677 C C . MET B 1 153 ? -8.859 17.578 11.359 1 98.5 153 MET B C 1
ATOM 2679 O O . MET B 1 153 ? -9.938 17.016 11.539 1 98.5 153 MET B O 1
ATOM 2683 N N . THR B 1 154 ? -8.57 18.281 10.336 1 98.62 154 THR B N 1
ATOM 2684 C CA . THR B 1 154 ? -9.445 18.234 9.164 1 98.62 154 THR B CA 1
ATOM 2685 C C . THR B 1 154 ? -8.703 17.672 7.953 1 98.62 154 THR B C 1
ATOM 2687 O O . THR B 1 154 ? -7.477 17.766 7.871 1 98.62 154 THR B O 1
ATOM 2690 N N . MET B 1 155 ? -9.445 17.047 7.121 1 98.5 155 MET B N 1
ATOM 2691 C CA . MET B 1 155 ? -8.984 16.656 5.793 1 98.5 155 MET B CA 1
ATOM 2692 C C . MET B 1 155 ? -9.883 17.25 4.711 1 98.5 155 MET B C 1
ATOM 2694 O O . MET B 1 155 ? -11.102 17.031 4.723 1 98.5 155 MET B O 1
ATOM 2698 N N . LYS B 1 156 ? -9.312 17.938 3.898 1 97.75 156 LYS B N 1
ATOM 2699 C CA . LYS B 1 156 ? -10.008 18.453 2.719 1 97.75 156 LYS B CA 1
ATOM 2700 C C . LYS B 1 156 ? -9.484 17.797 1.444 1 97.75 156 LYS B C 1
ATOM 2702 O O . LYS B 1 156 ? -8.266 17.703 1.248 1 97.75 156 LYS B O 1
ATOM 2707 N N . VAL B 1 157 ? -10.406 17.328 0.637 1 97.31 157 VAL B N 1
ATOM 2708 C CA . VAL B 1 157 ? -10.023 16.75 -0.639 1 97.31 157 VAL B CA 1
ATOM 2709 C C . VAL B 1 157 ? -10.812 17.391 -1.771 1 97.31 157 VAL B C 1
ATOM 2711 O O . VAL B 1 157 ? -12.016 17.625 -1.642 1 97.31 157 VAL B O 1
ATOM 2714 N N . ARG B 1 158 ? -10.078 17.75 -2.775 1 95.62 158 ARG B N 1
ATOM 2715 C CA . ARG B 1 158 ? -10.664 18.203 -4.031 1 95.62 158 ARG B CA 1
ATOM 2716 C C . ARG B 1 158 ? -10.211 17.312 -5.195 1 95.62 158 ARG B C 1
ATOM 2718 O O . ARG B 1 158 ? -9.016 17.109 -5.395 1 95.62 158 ARG B O 1
ATOM 2725 N N . VAL B 1 159 ? -11.188 16.828 -5.949 1 93.25 159 VAL B N 1
ATOM 2726 C CA . VAL B 1 159 ? -10.883 15.961 -7.086 1 93.25 159 VAL B CA 1
ATOM 2727 C C . VAL B 1 159 ? -11.633 16.453 -8.32 1 93.25 159 VAL B C 1
ATOM 2729 O O . VAL B 1 159 ? -12.844 16.672 -8.266 1 93.25 159 VAL B O 1
ATOM 2732 N N . GLU B 1 160 ? -10.867 16.656 -9.305 1 91.44 160 GLU B N 1
ATOM 2733 C CA . GLU B 1 160 ? -11.453 16.969 -10.609 1 91.44 160 GLU B CA 1
ATOM 2734 C C . GLU B 1 160 ? -11.32 15.805 -11.57 1 91.44 160 GLU B C 1
ATOM 2736 O O . GLU B 1 160 ? -10.219 15.281 -11.773 1 91.44 160 GLU B O 1
ATOM 2741 N N . THR B 1 161 ? -12.438 15.328 -12.008 1 87 161 THR B N 1
ATOM 2742 C CA . THR B 1 161 ? -12.477 14.281 -13.016 1 87 161 THR B CA 1
ATOM 2743 C C . THR B 1 161 ? -13.188 14.758 -14.281 1 87 161 THR B C 1
ATOM 2745 O O . THR B 1 161 ? -13.617 15.914 -14.352 1 87 161 THR B O 1
ATOM 2748 N N . ALA B 1 162 ? -13.203 13.867 -15.32 1 80.94 162 ALA B N 1
ATOM 2749 C CA . ALA B 1 162 ? -13.938 14.203 -16.531 1 80.94 162 ALA B CA 1
ATOM 2750 C C . ALA B 1 162 ? -15.422 14.43 -16.234 1 80.94 162 ALA B C 1
ATOM 2752 O O . ALA B 1 162 ? -16.078 15.219 -16.922 1 80.94 162 ALA B O 1
ATOM 2753 N N . SER B 1 163 ? -15.906 13.828 -15.164 1 78.56 163 SER B N 1
ATOM 2754 C CA . SER B 1 163 ? -17.328 13.875 -14.828 1 78.56 163 SER B CA 1
ATOM 2755 C C . SER B 1 163 ? -17.641 15.047 -13.906 1 78.56 163 SER B C 1
ATOM 2757 O O . SER B 1 163 ? -18.797 15.305 -13.602 1 78.56 163 SER B O 1
ATOM 2759 N N . GLY B 1 164 ? -16.594 15.75 -13.516 1 84.38 164 GLY B N 1
ATOM 2760 C CA . GLY B 1 164 ? -16.859 16.891 -12.641 1 84.38 164 GLY B CA 1
ATOM 2761 C C . GLY B 1 164 ? -15.906 16.938 -11.453 1 84.38 164 GLY B C 1
ATOM 2762 O O . GLY B 1 164 ? -14.859 16.297 -11.453 1 84.38 164 GLY B O 1
ATOM 2763 N N . THR B 1 165 ? -16.281 17.891 -10.625 1 87.75 165 THR B N 1
ATOM 2764 C CA . THR B 1 165 ? -15.453 18.125 -9.445 1 87.75 165 THR B CA 1
ATOM 2765 C C . THR B 1 165 ? -16.156 17.625 -8.188 1 87.75 165 THR B C 1
ATOM 2767 O O . THR B 1 165 ? -17.359 17.812 -8.023 1 87.75 165 THR B O 1
ATOM 2770 N N . GLU B 1 166 ? -15.477 16.844 -7.363 1 88.19 166 GLU B N 1
ATOM 2771 C CA . GLU B 1 166 ? -15.906 16.484 -6.016 1 88.19 166 GLU B CA 1
ATOM 2772 C C . GLU B 1 166 ? -15 17.109 -4.957 1 88.19 166 GLU B C 1
ATOM 2774 O O . GLU B 1 166 ? -13.812 17.312 -5.188 1 88.19 166 GLU B O 1
ATOM 2779 N N . ASN B 1 167 ? -15.641 17.484 -3.881 1 93.19 167 ASN B N 1
ATOM 2780 C CA . ASN B 1 167 ? -14.852 17.984 -2.76 1 93.19 167 ASN B CA 1
ATOM 2781 C C . ASN B 1 167 ? -15.523 17.688 -1.424 1 93.19 167 ASN B C 1
ATOM 2783 O O . ASN B 1 167 ? -16.75 17.609 -1.348 1 93.19 167 ASN B O 1
ATOM 2787 N N . PHE B 1 168 ? -14.75 17.469 -0.448 1 95.81 168 PHE B N 1
ATOM 2788 C CA . PHE B 1 168 ? -15.305 17.312 0.893 1 95.81 168 PHE B CA 1
ATOM 2789 C C . PHE B 1 168 ? -14.367 17.922 1.936 1 95.81 168 PHE B C 1
ATOM 2791 O O . PHE B 1 168 ? -13.18 18.125 1.665 1 95.81 168 PHE B O 1
ATOM 2798 N N . LEU B 1 169 ? -14.977 18.281 3.012 1 97.56 169 LEU B N 1
ATOM 2799 C CA . LEU B 1 169 ? -14.281 18.609 4.258 1 97.56 169 LEU B CA 1
ATOM 2800 C C . LEU B 1 169 ? -14.68 17.625 5.363 1 97.56 169 LEU B C 1
ATOM 2802 O O . LEU B 1 169 ? -15.852 17.516 5.707 1 97.56 169 LEU B O 1
ATOM 2806 N N . ALA B 1 170 ? -13.727 16.922 5.812 1 98.31 170 ALA B N 1
ATOM 2807 C CA . ALA B 1 170 ? -13.945 15.969 6.895 1 98.31 170 ALA B CA 1
ATOM 2808 C C . ALA B 1 170 ? -13.234 16.406 8.172 1 98.31 170 ALA B C 1
ATOM 2810 O O . ALA B 1 170 ? -12.094 16.875 8.117 1 98.31 170 ALA B O 1
ATOM 2811 N N . THR B 1 171 ? -13.883 16.25 9.266 1 98.69 171 THR B N 1
ATOM 2812 C CA . THR B 1 171 ? -13.273 16.484 10.57 1 98.69 171 THR B CA 1
ATOM 2813 C C . THR B 1 171 ? -13.062 15.172 11.305 1 98.69 171 THR B C 1
ATOM 2815 O O . THR B 1 171 ? -13.953 14.328 11.344 1 98.69 171 THR B O 1
ATOM 2818 N N . TYR B 1 172 ? -11.891 15.07 11.852 1 98.81 172 TYR B N 1
ATOM 2819 C CA . TYR B 1 172 ? -11.547 13.852 12.578 1 98.81 172 TYR B CA 1
ATOM 2820 C C . TYR B 1 172 ? -11.234 14.156 14.039 1 98.81 172 TYR B C 1
ATOM 2822 O O . TYR B 1 172 ? -10.727 15.234 14.359 1 98.81 172 TYR B O 1
ATOM 2830 N N . ARG B 1 173 ? -11.492 13.164 14.844 1 98.81 173 ARG B N 1
ATOM 2831 C CA . ARG B 1 173 ? -11.109 13.18 16.25 1 98.81 173 ARG B CA 1
ATOM 2832 C C . ARG B 1 173 ? -10.102 12.078 16.547 1 98.81 173 ARG B C 1
ATOM 2834 O O . ARG B 1 173 ? -10.297 10.922 16.156 1 98.81 173 ARG B O 1
ATOM 2841 N N . LYS B 1 174 ? -9.109 12.453 17.312 1 98.12 174 LYS B N 1
ATOM 2842 C CA . LYS B 1 174 ? -8.125 11.461 17.734 1 98.12 174 LYS B CA 1
ATOM 2843 C C . LYS B 1 174 ? -8.672 10.586 18.859 1 98.12 174 LYS B C 1
ATOM 2845 O O . LYS B 1 174 ? -9.078 11.102 19.906 1 98.12 174 LYS B O 1
ATOM 2850 N N . ILE B 1 175 ? -8.594 9.328 18.656 1 97.44 175 ILE B N 1
ATOM 2851 C CA . ILE B 1 175 ? -9.172 8.461 19.688 1 97.44 175 ILE B CA 1
ATOM 2852 C C . ILE B 1 175 ? -8.062 7.68 20.375 1 97.44 175 ILE B C 1
ATOM 2854 O O . ILE B 1 175 ? -8.273 7.09 21.438 1 97.44 175 ILE B O 1
ATOM 2858 N N . MET B 1 176 ? -6.832 7.586 19.859 1 93.56 176 MET B N 1
ATOM 2859 C CA . MET B 1 176 ? -5.617 7.043 20.469 1 93.56 176 MET B CA 1
ATOM 2860 C C . MET B 1 176 ? -4.379 7.746 19.922 1 93.56 176 MET B C 1
ATOM 2862 O O . MET B 1 176 ? -4.285 8 18.719 1 93.56 176 MET B O 1
ATOM 2866 N N . PRO B 1 177 ? -3.346 7.977 20.672 1 89.81 177 PRO B N 1
ATOM 2867 C CA . PRO B 1 177 ? -3.459 8.008 22.141 1 89.81 177 PRO B CA 1
ATOM 2868 C C . PRO B 1 177 ? -4.344 9.148 22.641 1 89.81 177 PRO B C 1
ATOM 2870 O O . PRO B 1 177 ? -4.48 10.172 21.969 1 89.81 177 PRO B O 1
#

Secondary structure (DSSP, 8-state):
--GGG-GGG--GGGGGGGGG-EEEEEEEEES--SS-PPPSEEEEEE----SSS--EEEEEEEEE-TT--EEEEEEEEEEEE---SS--SEEEEEEEEETTTEEEEEEEEEETTEEEEEEEEEEE--TT--TT------SEEEEEEEEEETTEEEEEEEEEETTEEEEEEEEEEEEE-/--GGG-GGG--GGGGGGGGG-EEEEEEEEES--SS-PPPSEEEEEE----SSS--EEEEEEEEE-TT--EEEEEEEEEEEE---SS--SEEEEEEEEETTTEEEEEEEEEETTEEEEEEEEEEE--TT--SS------SEEEEEEEEEETTEEEEEEEEEETTEEEEEEEEEEEEE-

Organism: Wuchereria bancrofti (NCBI:txid6293)

pLDDT: mean 88.75, std 12.97, range [42.81, 98.81]

Solvent-accessible surface area (backbone atoms only — not comparable to full-atom values): 18716 Å² total; per-residue (Å²): 127,63,77,41,56,44,70,92,72,52,55,76,62,48,55,86,52,51,83,61,50,20,35,30,35,57,71,46,74,44,66,62,60,84,88,69,66,80,52,45,30,41,37,29,26,57,46,85,54,54,95,78,65,66,56,28,32,35,36,36,35,35,29,58,48,97,86,66,42,52,68,42,44,30,35,32,27,35,36,38,42,63,53,43,96,90,44,74,56,32,38,36,38,48,36,38,25,31,44,86,44,35,36,41,38,24,39,34,41,56,56,88,57,31,35,48,31,33,62,73,48,80,46,67,59,81,71,91,49,54,89,78,40,60,61,79,47,66,75,41,41,39,41,32,41,35,57,75,52,92,48,32,34,37,41,37,39,40,36,32,38,88,90,42,75,41,37,38,44,32,34,31,35,51,75,32,118,127,62,77,41,57,44,68,93,71,54,54,76,62,47,53,87,50,52,83,61,50,20,34,31,34,56,74,47,74,44,66,63,61,85,88,70,66,79,53,44,29,42,36,29,26,58,44,84,46,63,89,88,55,68,51,28,31,33,36,38,34,35,29,59,48,99,85,66,43,49,63,43,44,30,37,30,29,36,35,36,44,63,53,42,95,91,44,74,57,30,37,34,37,47,36,38,25,33,46,85,43,34,35,40,38,24,39,34,40,57,57,88,59,32,35,47,30,33,61,73,46,78,46,66,60,81,72,91,49,53,90,81,37,64,59,80,48,67,74,42,43,38,40,32,42,35,58,75,52,93,50,32,35,37,41,37,39,41,36,32,38,89,91,42,74,43,37,38,45,31,34,32,34,50,75,32,120

Nearest PDB structures (foldseek):
  5dyq-assembly1_D  TM=3.658E-01  e=1.250E-02  Micromonospora maris AB-18-032
  8qfu-assembly1_B  TM=3.716E-01  e=2.740E-02  Micromonospora maris AB-18-032
  7x81-assembly1_B  TM=4.119E-01  e=5.133E-02  Micromonospora sp.
  7x86-assembly1_A  TM=3.865E-01  e=2.340E-01  Micromonospora sp.
  3bdr-assembly1_A-2  TM=3.096E-01  e=1.316E-01  Synechococcus elongatus